Protein AF-A0AAW3PLL6-F1 (afdb_monomer_lite)

Sequence (215 aa):
MILPPFDPPKLNDLTEWWTKCTYADVQRLILEVQHLRLTLWELKAHVADASRRIRMLDPAMLAHGSALRRLGYLLDKEIERANPIGRTRDVYAPFSDEWRAREALRCALRAQPEPTEAGTLPRAIPEFQRVTWAELRDRWRHLSDKQSTRQNIEQRMVLEIARQRTVILARARKLVDAAIAEAAAEGKRLFALDQLKRLLSVEREDGEPFTYMPA

Structure (mmCIF, N/CA/C/O backbone):
data_AF-A0AAW3PLL6-F1
#
_entry.id   AF-A0AAW3PLL6-F1
#
loop_
_atom_site.group_PDB
_atom_site.id
_atom_site.type_symbol
_atom_site.label_atom_id
_atom_site.label_alt_id
_atom_site.label_comp_id
_atom_site.label_asym_id
_atom_site.label_entity_id
_atom_site.label_seq_id
_atom_site.pdbx_PDB_ins_code
_atom_site.Cartn_x
_atom_site.Cartn_y
_atom_site.Cartn_z
_atom_site.occupancy
_atom_site.B_iso_or_equiv
_atom_site.auth_seq_id
_atom_site.auth_comp_id
_atom_site.auth_asym_id
_atom_site.auth_atom_id
_atom_site.pdbx_PDB_model_num
ATOM 1 N N . MET A 1 1 ? 8.434 -12.532 7.005 1.00 59.94 1 MET A N 1
ATOM 2 C CA . MET A 1 1 ? 9.562 -12.534 6.054 1.00 59.94 1 MET A CA 1
ATOM 3 C C . MET A 1 1 ? 10.472 -11.350 6.345 1.00 59.94 1 MET A C 1
ATOM 5 O O . MET A 1 1 ? 9.958 -10.269 6.617 1.00 59.94 1 MET A O 1
ATOM 9 N N . ILE A 1 2 ? 11.788 -11.561 6.287 1.00 73.75 2 ILE A N 1
ATOM 10 C CA . ILE A 1 2 ? 12.810 -10.510 6.335 1.00 73.75 2 ILE A CA 1
ATOM 11 C C . ILE A 1 2 ? 13.420 -10.448 4.931 1.00 73.75 2 ILE A C 1
ATOM 13 O O . ILE A 1 2 ? 13.926 -11.453 4.444 1.00 73.75 2 ILE A O 1
ATOM 17 N N . LEU A 1 3 ? 13.285 -9.306 4.258 1.00 78.94 3 LEU A N 1
ATOM 18 C CA . LEU A 1 3 ? 13.924 -9.052 2.963 1.00 78.94 3 LEU A CA 1
ATOM 19 C C . LEU A 1 3 ? 15.332 -8.483 3.200 1.00 78.94 3 LEU A C 1
ATOM 21 O O . LEU A 1 3 ? 15.525 -7.814 4.222 1.00 78.94 3 LEU A O 1
ATOM 25 N N . PRO A 1 4 ? 16.296 -8.703 2.286 1.00 82.75 4 PRO A N 1
ATOM 26 C CA . PRO A 1 4 ? 17.596 -8.043 2.361 1.00 82.75 4 PRO A CA 1
ATOM 27 C C . PRO A 1 4 ? 17.419 -6.516 2.324 1.00 82.75 4 PRO A C 1
ATOM 29 O O . PRO A 1 4 ? 16.421 -6.033 1.782 1.00 82.75 4 PRO A O 1
ATOM 32 N N . PRO A 1 5 ? 18.356 -5.733 2.883 1.00 83.50 5 PRO A N 1
ATOM 33 C CA . PRO A 1 5 ? 18.326 -4.284 2.737 1.00 83.50 5 PRO A CA 1
ATOM 34 C C . PRO A 1 5 ? 18.457 -3.909 1.255 1.00 83.50 5 PRO A C 1
ATOM 36 O O . PRO A 1 5 ? 19.289 -4.466 0.538 1.00 83.50 5 PRO A O 1
ATOM 39 N N . PHE A 1 6 ? 17.622 -2.978 0.799 1.00 86.75 6 PHE A N 1
ATOM 40 C CA . PHE A 1 6 ? 17.637 -2.469 -0.568 1.00 86.75 6 PHE A CA 1
ATOM 41 C C . PHE A 1 6 ? 17.101 -1.039 -0.609 1.00 86.75 6 PHE A C 1
ATOM 43 O O . PHE A 1 6 ? 16.225 -0.669 0.181 1.00 86.75 6 PHE A O 1
ATOM 50 N N . ASP A 1 7 ? 17.583 -0.265 -1.576 1.00 85.50 7 ASP A N 1
ATOM 51 C CA . ASP A 1 7 ? 17.036 1.053 -1.871 1.00 85.50 7 ASP A CA 1
ATOM 52 C C . ASP A 1 7 ? 15.858 0.922 -2.847 1.00 85.50 7 ASP A C 1
ATOM 54 O O . ASP A 1 7 ? 16.014 0.299 -3.904 1.00 85.50 7 ASP A O 1
ATOM 58 N N . PRO A 1 8 ? 14.680 1.510 -2.566 1.00 87.25 8 PRO A N 1
ATOM 59 C CA . PRO A 1 8 ? 13.557 1.463 -3.497 1.00 87.25 8 PRO A CA 1
ATOM 60 C C . PRO A 1 8 ? 13.929 2.113 -4.837 1.00 87.25 8 PRO A C 1
ATOM 62 O O . PRO A 1 8 ? 14.682 3.092 -4.857 1.00 87.25 8 PRO A O 1
ATOM 65 N N . PRO A 1 9 ? 13.414 1.609 -5.971 1.00 87.31 9 PRO A N 1
ATOM 66 C CA . PRO A 1 9 ? 13.623 2.245 -7.272 1.00 87.31 9 PRO A CA 1
ATOM 67 C C . PRO A 1 9 ? 12.971 3.638 -7.288 1.00 87.31 9 PRO A C 1
ATOM 69 O O . PRO A 1 9 ? 11.782 3.771 -6.992 1.00 87.31 9 PRO A O 1
ATOM 72 N N . LYS A 1 10 ? 13.720 4.707 -7.580 1.00 86.25 10 LYS A N 1
ATOM 73 C CA . LYS A 1 10 ? 13.156 6.072 -7.585 1.00 86.25 10 LYS A CA 1
ATOM 74 C C . LYS A 1 10 ? 12.359 6.320 -8.867 1.00 86.25 10 LYS A C 1
ATOM 76 O O . LYS A 1 10 ? 12.565 5.645 -9.867 1.00 86.25 10 LYS A O 1
ATOM 81 N N . LEU A 1 11 ? 11.464 7.313 -8.861 1.00 83.44 11 LEU A N 1
ATOM 82 C CA . LEU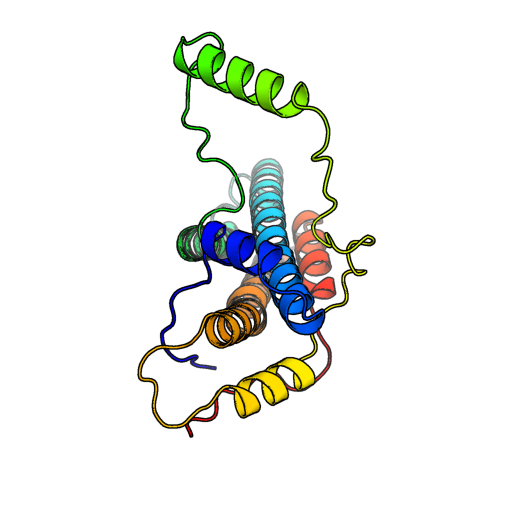 A 1 11 ? 10.663 7.645 -10.049 1.00 83.44 11 LEU A CA 1
ATOM 83 C C . LEU A 1 11 ? 11.538 7.995 -11.265 1.00 83.44 11 LEU A C 1
ATOM 85 O O . LEU A 1 11 ? 11.233 7.556 -12.368 1.00 83.44 11 LEU A O 1
ATOM 89 N N . ASN A 1 12 ? 12.637 8.726 -11.055 1.00 82.19 12 ASN A N 1
ATOM 90 C CA . ASN A 1 12 ? 13.595 9.040 -12.116 1.00 82.19 12 ASN A CA 1
ATOM 91 C C . ASN A 1 12 ? 14.236 7.762 -12.676 1.00 82.19 12 ASN A C 1
ATOM 93 O O . ASN A 1 12 ? 14.198 7.573 -13.887 1.00 82.19 12 ASN A O 1
ATOM 97 N N . ASP A 1 13 ? 14.712 6.860 -11.804 1.00 83.12 13 ASP A N 1
ATOM 98 C CA . ASP A 1 13 ? 15.273 5.558 -12.200 1.00 83.12 13 ASP A CA 1
ATOM 99 C C . ASP A 1 13 ? 14.268 4.762 -13.050 1.00 83.12 13 ASP A C 1
ATOM 101 O O . ASP A 1 13 ? 14.616 4.234 -14.101 1.00 83.12 13 ASP A O 1
ATOM 105 N N . LEU A 1 14 ? 13.002 4.706 -12.612 1.00 85.81 14 LEU A N 1
ATOM 106 C CA . LEU A 1 14 ? 11.920 4.000 -13.305 1.00 85.81 14 LEU A CA 1
ATOM 107 C C . LEU A 1 14 ? 11.573 4.644 -14.653 1.00 85.81 14 LEU A C 1
ATOM 109 O O . LEU A 1 14 ? 11.267 3.931 -15.601 1.00 85.81 14 LEU A O 1
ATOM 113 N N . THR A 1 15 ? 11.628 5.973 -14.746 1.00 83.69 15 THR A N 1
ATOM 114 C CA . THR A 1 15 ? 11.332 6.716 -15.981 1.00 83.69 15 THR A CA 1
ATOM 115 C C . THR A 1 15 ? 12.443 6.524 -17.005 1.00 83.69 15 THR A C 1
ATOM 117 O O . THR A 1 15 ? 12.170 6.245 -18.167 1.00 83.69 15 THR A O 1
ATOM 120 N N . GLU A 1 16 ? 13.697 6.622 -16.569 1.00 82.81 16 GLU A N 1
ATOM 121 C CA . GLU A 1 16 ? 14.865 6.359 -17.407 1.00 82.81 16 GLU A CA 1
ATOM 122 C C . GLU A 1 16 ? 14.879 4.910 -17.906 1.00 82.81 16 GLU A C 1
ATOM 124 O O . GLU A 1 16 ? 15.163 4.652 -19.073 1.00 82.81 16 GLU A O 1
ATOM 129 N N . TRP A 1 17 ? 14.535 3.953 -17.044 1.00 82.31 17 TRP A N 1
ATOM 130 C CA . TRP A 1 17 ? 14.423 2.556 -17.451 1.00 82.31 17 TRP A CA 1
ATOM 131 C C . TRP A 1 17 ? 13.246 2.306 -18.388 1.00 82.31 17 TRP A C 1
ATOM 133 O O . TRP A 1 17 ? 13.395 1.570 -19.356 1.00 82.31 17 TRP A O 1
ATOM 143 N N . TRP A 1 18 ? 12.102 2.951 -18.164 1.00 82.88 18 TRP A N 1
ATOM 144 C CA . TRP A 1 18 ? 10.956 2.856 -19.067 1.00 82.88 18 TRP A CA 1
ATOM 145 C C . TRP A 1 18 ? 11.293 3.321 -20.489 1.00 82.88 18 TRP A C 1
ATOM 147 O O . TRP A 1 18 ? 10.872 2.686 -21.452 1.00 82.88 18 TRP A O 1
ATOM 157 N N . THR A 1 19 ? 12.064 4.403 -20.639 1.00 80.19 19 THR A N 1
ATOM 158 C CA . THR A 1 19 ? 12.441 4.914 -21.967 1.00 80.19 19 THR A CA 1
ATOM 159 C C . THR A 1 19 ? 13.538 4.096 -22.640 1.00 80.19 19 THR A C 1
ATOM 161 O O . THR A 1 19 ? 13.570 4.026 -23.866 1.00 80.19 19 THR A O 1
ATOM 164 N N . LYS A 1 20 ? 14.436 3.476 -21.866 1.00 77.00 20 LYS A N 1
ATOM 165 C CA . LYS A 1 20 ? 15.563 2.693 -22.397 1.00 77.00 20 LYS A CA 1
ATOM 166 C C . LYS A 1 20 ? 15.232 1.220 -22.645 1.00 77.00 20 LYS A C 1
ATOM 168 O O . LYS A 1 20 ? 15.855 0.604 -23.508 1.00 77.00 20 LYS A O 1
ATOM 173 N N . CYS A 1 21 ? 14.300 0.633 -21.896 1.00 71.19 21 CYS A N 1
ATOM 174 C CA . CYS A 1 21 ? 14.004 -0.796 -21.958 1.00 71.19 21 CYS A CA 1
ATOM 175 C C . CYS A 1 21 ? 12.822 -1.103 -22.886 1.00 71.19 21 CYS A C 1
ATOM 177 O O . CYS A 1 21 ? 11.698 -0.648 -22.676 1.00 71.19 21 CYS A O 1
ATOM 179 N N . THR A 1 22 ? 13.062 -1.977 -23.863 1.00 68.38 22 THR A N 1
ATOM 180 C CA . THR A 1 22 ? 12.042 -2.511 -24.783 1.00 68.38 22 THR A CA 1
ATOM 181 C C . THR A 1 22 ? 11.431 -3.835 -24.311 1.00 68.38 22 THR A C 1
ATOM 183 O O . THR A 1 22 ? 10.468 -4.315 -24.906 1.00 68.38 22 THR A O 1
ATOM 186 N N . TYR A 1 23 ? 11.957 -4.433 -23.237 1.00 74.88 23 TYR A N 1
ATOM 187 C CA . TYR A 1 23 ? 11.461 -5.698 -22.697 1.00 74.88 23 TYR A CA 1
ATOM 188 C C . TYR A 1 23 ? 10.126 -5.504 -21.964 1.00 74.88 23 TYR A C 1
ATOM 190 O O . TYR A 1 23 ? 10.071 -4.862 -20.911 1.00 74.88 23 TYR A O 1
ATOM 198 N N . ALA A 1 24 ? 9.060 -6.119 -22.487 1.00 75.88 24 ALA A N 1
ATOM 199 C CA . ALA A 1 24 ? 7.711 -6.068 -21.909 1.00 75.88 24 ALA A CA 1
ATOM 200 C C . ALA A 1 24 ? 7.678 -6.526 -20.439 1.00 75.88 24 ALA A C 1
ATOM 202 O O . ALA A 1 24 ? 6.935 -5.997 -19.612 1.00 75.88 24 ALA A O 1
ATOM 203 N N . ASP A 1 25 ? 8.545 -7.472 -20.089 1.00 75.50 25 ASP A N 1
ATOM 204 C CA . ASP A 1 25 ? 8.657 -8.001 -18.740 1.00 75.50 25 ASP A CA 1
ATOM 205 C C . ASP A 1 25 ? 9.114 -6.957 -17.723 1.00 75.50 25 ASP A C 1
ATOM 20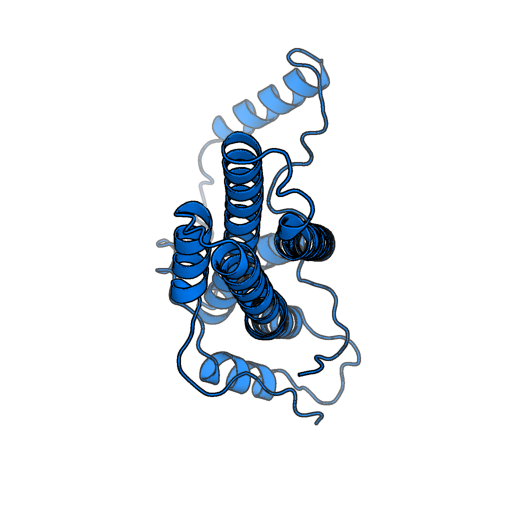7 O O . ASP A 1 25 ? 8.553 -6.874 -16.628 1.00 75.50 25 ASP A O 1
ATOM 211 N N . VAL A 1 26 ? 10.109 -6.144 -18.066 1.00 81.25 26 VAL A N 1
ATOM 212 C CA . VAL A 1 26 ? 10.612 -5.071 -17.197 1.00 81.25 26 VAL A CA 1
ATOM 213 C C . VAL A 1 26 ? 9.570 -3.963 -17.074 1.00 81.25 26 VAL A C 1
ATOM 215 O O . VAL A 1 26 ? 9.313 -3.474 -15.975 1.00 81.25 26 VAL A O 1
ATOM 218 N N . GLN A 1 27 ? 8.898 -3.629 -18.177 1.00 83.44 27 GLN A N 1
ATOM 219 C CA . GLN A 1 27 ? 7.791 -2.672 -18.182 1.00 83.44 27 GLN A CA 1
ATOM 220 C C . GLN A 1 27 ? 6.660 -3.106 -17.235 1.00 83.44 27 GLN A C 1
ATOM 222 O O . GLN A 1 27 ? 6.162 -2.278 -16.473 1.00 83.44 27 GLN A O 1
ATOM 227 N N . ARG A 1 28 ? 6.318 -4.403 -17.180 1.00 87.44 28 ARG A N 1
ATOM 228 C CA . ARG A 1 28 ? 5.347 -4.935 -16.204 1.00 87.44 28 ARG A CA 1
ATOM 229 C C . ARG A 1 28 ? 5.793 -4.751 -14.749 1.00 87.44 28 ARG A C 1
ATOM 231 O O . ARG A 1 28 ? 4.964 -4.379 -13.925 1.00 87.44 28 ARG A O 1
ATOM 238 N N . LEU A 1 29 ? 7.077 -4.939 -14.418 1.00 89.00 29 LEU A N 1
ATOM 239 C CA . LEU A 1 29 ? 7.580 -4.668 -13.057 1.00 89.00 29 LEU A CA 1
ATOM 240 C C . LEU A 1 29 ? 7.472 -3.188 -12.693 1.00 89.00 29 LEU A C 1
ATOM 242 O O . LEU A 1 29 ? 7.081 -2.860 -11.574 1.00 89.00 29 LEU A O 1
ATOM 246 N N . ILE A 1 30 ? 7.804 -2.298 -13.632 1.00 89.31 30 ILE A N 1
ATOM 247 C CA . ILE A 1 30 ? 7.682 -0.852 -13.431 1.00 89.31 30 ILE A CA 1
ATOM 248 C C . ILE A 1 30 ? 6.220 -0.495 -13.150 1.00 89.31 30 ILE A C 1
ATOM 250 O O . ILE A 1 30 ? 5.941 0.190 -12.164 1.00 89.31 30 ILE A O 1
ATOM 254 N N . LEU A 1 31 ? 5.288 -0.990 -13.970 1.00 89.44 31 LEU A N 1
ATOM 255 C CA . LEU A 1 31 ? 3.858 -0.754 -13.779 1.00 89.44 31 LEU A CA 1
ATOM 256 C C . LEU A 1 31 ? 3.357 -1.320 -12.447 1.00 89.44 31 LEU A C 1
ATOM 258 O O . LEU A 1 31 ? 2.601 -0.644 -11.759 1.00 89.44 31 LEU A O 1
ATOM 262 N N . GLU A 1 32 ? 3.821 -2.500 -12.036 1.00 91.25 32 GLU A N 1
ATOM 263 C CA . GLU A 1 32 ? 3.456 -3.100 -10.750 1.00 91.25 32 GLU A CA 1
ATOM 264 C C . GLU A 1 32 ? 3.940 -2.263 -9.559 1.00 91.25 32 GLU A C 1
ATOM 266 O O . GLU A 1 32 ? 3.174 -1.989 -8.636 1.00 91.25 32 GLU A O 1
ATOM 271 N N . VAL A 1 33 ? 5.194 -1.799 -9.586 1.00 92.19 33 VAL A N 1
ATOM 272 C CA . VAL A 1 33 ? 5.730 -0.907 -8.546 1.00 92.19 33 VAL A CA 1
ATOM 273 C C . VAL A 1 33 ? 4.915 0.387 -8.469 1.00 92.19 33 VAL A C 1
ATOM 275 O O . VAL A 1 33 ? 4.606 0.854 -7.371 1.00 92.19 33 VAL A O 1
ATOM 278 N N . GLN A 1 34 ? 4.565 0.978 -9.614 1.00 90.06 34 GLN A N 1
ATOM 279 C CA . GLN A 1 34 ? 3.764 2.205 -9.660 1.00 90.06 34 GLN A CA 1
ATOM 280 C C . GLN A 1 34 ? 2.339 1.971 -9.159 1.00 90.06 34 GLN A C 1
ATOM 282 O O . GLN A 1 34 ? 1.838 2.762 -8.362 1.00 90.06 34 GLN A O 1
ATOM 287 N N . HIS A 1 35 ? 1.718 0.867 -9.571 1.00 89.56 35 HIS A N 1
ATOM 288 C CA . HIS A 1 35 ? 0.394 0.467 -9.122 1.00 89.56 35 HIS A CA 1
ATOM 289 C C . HIS A 1 35 ? 0.346 0.337 -7.598 1.00 89.56 35 HIS A C 1
ATOM 291 O O . HIS A 1 35 ? -0.439 1.030 -6.959 1.00 89.56 35 HIS A O 1
ATOM 297 N N . LEU A 1 36 ? 1.247 -0.445 -6.997 1.00 89.94 36 LEU A N 1
ATOM 298 C CA . LEU A 1 36 ? 1.240 -0.652 -5.548 1.00 89.94 36 LEU A CA 1
ATOM 299 C C . LEU A 1 36 ? 1.487 0.651 -4.771 1.00 89.94 36 LEU A C 1
ATOM 301 O O . LEU A 1 36 ? 0.861 0.897 -3.739 1.00 89.94 36 LEU A O 1
ATOM 305 N N . ARG A 1 37 ? 2.343 1.543 -5.279 1.00 90.56 37 ARG A N 1
ATOM 306 C CA . ARG A 1 37 ? 2.544 2.866 -4.670 1.00 90.56 37 ARG A CA 1
ATOM 307 C C . ARG A 1 37 ? 1.295 3.745 -4.747 1.00 90.56 37 ARG A C 1
ATOM 309 O O . ARG A 1 37 ? 1.004 4.433 -3.771 1.00 90.56 37 ARG A O 1
ATOM 316 N N . LEU A 1 38 ? 0.565 3.731 -5.864 1.00 88.25 38 LEU A N 1
ATOM 317 C CA . LEU A 1 38 ? -0.726 4.418 -5.976 1.00 88.25 38 LEU A CA 1
ATOM 318 C C . LEU A 1 38 ? -1.743 3.821 -4.997 1.00 88.25 38 LEU A C 1
ATOM 320 O O . LEU A 1 38 ? -2.382 4.573 -4.265 1.00 88.25 38 LEU A O 1
ATOM 324 N N . THR A 1 39 ? -1.793 2.494 -4.873 1.00 88.38 39 THR A N 1
ATOM 325 C CA . THR A 1 39 ? -2.629 1.803 -3.883 1.00 88.38 39 THR A CA 1
ATOM 326 C C . THR A 1 39 ? -2.318 2.263 -2.454 1.00 88.38 39 THR A C 1
ATOM 328 O O . THR A 1 39 ? -3.235 2.497 -1.666 1.00 88.38 39 THR A O 1
ATOM 331 N N . LEU A 1 40 ? -1.042 2.453 -2.088 1.00 90.12 40 LEU A N 1
ATOM 332 C CA . LEU A 1 40 ? -0.674 2.987 -0.767 1.00 90.12 40 LEU A CA 1
ATOM 333 C C . LEU A 1 40 ? -1.166 4.428 -0.558 1.00 90.12 40 LEU A C 1
ATOM 335 O O . LEU A 1 40 ? -1.604 4.774 0.543 1.00 90.12 40 LEU A O 1
ATOM 339 N N . TRP A 1 41 ? -1.118 5.257 -1.600 1.00 89.06 41 TRP A N 1
ATOM 340 C CA . TRP A 1 41 ? -1.641 6.624 -1.573 1.00 89.06 41 TRP A CA 1
ATOM 341 C C . TRP A 1 41 ? -3.161 6.668 -1.409 1.00 89.06 41 TRP A C 1
ATOM 343 O O . TRP A 1 41 ? -3.669 7.402 -0.558 1.00 89.06 41 TRP A O 1
ATOM 353 N N . GLU A 1 42 ? -3.883 5.861 -2.179 1.00 88.19 42 GLU A N 1
ATOM 354 C CA . GLU A 1 42 ? -5.337 5.729 -2.077 1.00 88.19 42 GLU A CA 1
ATOM 355 C C . GLU A 1 42 ? -5.738 5.218 -0.695 1.00 88.19 42 GLU A C 1
ATOM 357 O O . GLU A 1 42 ? -6.589 5.809 -0.025 1.00 88.19 42 GLU A O 1
ATOM 362 N N . LEU A 1 43 ? -5.056 4.180 -0.203 1.00 89.44 43 LEU A N 1
ATOM 363 C CA . LEU A 1 43 ? -5.278 3.651 1.136 1.00 89.44 43 LEU A CA 1
ATOM 364 C C . LEU A 1 43 ? -5.058 4.728 2.207 1.00 89.44 43 LEU A C 1
ATOM 366 O O . LEU A 1 43 ? -5.883 4.857 3.111 1.00 89.44 43 LEU A O 1
ATOM 370 N N . LYS A 1 44 ? -4.001 5.543 2.103 1.00 90.69 44 LYS A N 1
ATOM 371 C CA . LYS A 1 44 ? -3.764 6.667 3.025 1.00 90.69 44 LYS A CA 1
ATOM 372 C C . LYS A 1 44 ? -4.923 7.666 3.007 1.00 90.69 44 LYS A C 1
ATOM 374 O O . LYS A 1 44 ? -5.377 8.086 4.075 1.00 90.69 44 LYS A O 1
ATOM 379 N N . ALA A 1 45 ? -5.426 8.028 1.827 1.00 88.25 45 ALA A N 1
ATOM 380 C CA . ALA A 1 45 ? -6.571 8.926 1.702 1.00 88.25 45 ALA A CA 1
ATOM 381 C C . ALA A 1 45 ? -7.834 8.330 2.351 1.00 88.25 45 ALA A C 1
ATOM 383 O O . ALA A 1 45 ? -8.514 9.016 3.118 1.00 88.25 45 ALA A O 1
ATOM 384 N N . HIS A 1 46 ? -8.103 7.040 2.134 1.00 87.12 46 HIS A N 1
ATOM 385 C CA . HIS A 1 46 ? -9.226 6.340 2.760 1.00 87.12 46 HIS A CA 1
ATOM 386 C C . HIS A 1 46 ? -9.085 6.217 4.280 1.00 87.12 46 HIS A C 1
ATOM 388 O O . HIS A 1 46 ? -10.075 6.357 4.995 1.00 87.12 46 HIS A O 1
ATOM 394 N N . VAL A 1 47 ? -7.874 6.012 4.804 1.00 90.88 47 VAL A N 1
ATOM 395 C CA . VAL A 1 47 ? -7.617 5.982 6.254 1.00 90.88 47 VAL A CA 1
ATOM 396 C C . VAL A 1 47 ? -7.873 7.349 6.882 1.00 90.88 47 VAL A C 1
ATOM 398 O O . VAL A 1 47 ? -8.491 7.431 7.949 1.00 90.88 47 VAL A O 1
ATOM 401 N N . ALA A 1 48 ? -7.450 8.431 6.223 1.00 88.94 48 ALA A N 1
ATOM 402 C CA . ALA A 1 48 ? -7.746 9.789 6.667 1.00 88.94 48 ALA A CA 1
ATOM 403 C C . ALA A 1 48 ? -9.258 10.070 6.644 1.00 88.94 48 ALA A C 1
ATOM 405 O O . ALA A 1 48 ? -9.794 10.627 7.605 1.00 88.94 48 ALA A O 1
ATOM 406 N N . ASP A 1 49 ? -9.964 9.642 5.593 1.00 88.31 49 ASP A N 1
ATOM 407 C CA . ASP A 1 49 ? -11.413 9.814 5.495 1.00 88.31 49 ASP A CA 1
ATOM 408 C C . ASP A 1 49 ? -12.173 9.007 6.555 1.00 88.31 49 ASP A C 1
ATOM 410 O O . ASP A 1 49 ? -13.017 9.558 7.263 1.00 88.31 49 ASP A O 1
ATOM 414 N N . ALA A 1 50 ? -11.809 7.736 6.745 1.00 87.50 50 ALA A N 1
ATOM 415 C CA . ALA A 1 50 ? -12.359 6.887 7.796 1.00 87.50 50 ALA A CA 1
ATOM 416 C C . ALA A 1 50 ? -12.141 7.510 9.178 1.00 87.50 50 ALA A C 1
ATOM 418 O O . ALA A 1 50 ? -13.082 7.620 9.961 1.00 87.50 50 ALA A O 1
ATOM 419 N N . SER A 1 51 ? -10.932 8.012 9.446 1.00 87.38 51 SER A N 1
ATOM 420 C CA . SER A 1 51 ? -10.610 8.693 10.703 1.00 87.38 51 SER A CA 1
ATOM 421 C C . SER A 1 51 ? -11.484 9.932 10.932 1.00 87.38 51 SER A C 1
ATOM 423 O O . SER A 1 51 ? -11.940 10.157 12.052 1.00 87.38 51 SER A O 1
ATOM 425 N N . ARG A 1 52 ? -11.755 10.734 9.891 1.00 86.00 52 ARG A N 1
ATOM 426 C CA . ARG A 1 52 ? -12.658 11.896 9.990 1.00 86.00 52 ARG A CA 1
ATOM 427 C C . ARG A 1 52 ? -14.097 11.477 10.274 1.00 86.00 52 ARG A C 1
ATOM 429 O O . ARG A 1 52 ? -14.716 12.038 11.171 1.00 86.00 52 ARG A O 1
ATOM 436 N N . ARG A 1 53 ? -14.618 10.483 9.550 1.00 84.06 53 ARG A N 1
ATOM 437 C CA . ARG A 1 53 ? -15.992 9.984 9.739 1.00 84.06 53 ARG A CA 1
ATOM 438 C C . ARG A 1 53 ? -16.206 9.409 11.133 1.00 84.06 53 ARG A C 1
ATOM 440 O O . ARG A 1 53 ? -17.225 9.693 11.748 1.00 84.06 53 ARG A O 1
ATOM 447 N N . ILE A 1 54 ? -15.230 8.664 11.647 1.00 82.12 54 ILE A N 1
ATOM 448 C CA . ILE A 1 54 ? -15.275 8.109 13.003 1.00 82.12 54 ILE A CA 1
ATOM 449 C C . ILE A 1 54 ? -15.341 9.229 14.042 1.00 82.12 54 ILE A C 1
ATOM 451 O O . ILE A 1 54 ? -16.205 9.188 14.908 1.00 82.12 54 ILE A O 1
ATOM 455 N N . ARG A 1 55 ? -14.507 10.270 13.909 1.00 81.19 55 ARG A N 1
ATOM 456 C CA . ARG A 1 55 ? -14.528 11.427 14.823 1.00 81.19 55 ARG A CA 1
ATOM 457 C C . ARG A 1 55 ? -15.854 12.186 14.819 1.00 81.19 55 ARG A C 1
ATOM 459 O O . ARG A 1 55 ? -16.222 12.730 15.850 1.00 81.19 55 ARG A O 1
ATOM 466 N N . MET A 1 56 ? -16.539 12.258 13.676 1.00 82.25 56 MET A N 1
ATOM 467 C CA . MET A 1 56 ? -17.859 12.897 13.598 1.00 82.25 56 MET A CA 1
ATOM 468 C C . MET A 1 56 ? -18.945 12.072 14.293 1.00 82.25 56 MET A C 1
ATOM 470 O O . MET A 1 56 ? -19.857 12.649 14.872 1.00 82.25 56 MET A O 1
ATOM 474 N N . LEU A 1 57 ? -18.862 10.741 14.215 1.00 79.31 57 LEU A N 1
ATOM 475 C CA . LEU A 1 57 ? -19.834 9.838 14.836 1.00 79.31 57 LEU A CA 1
ATOM 476 C C . LEU A 1 57 ? -19.619 9.709 16.344 1.00 79.31 57 LEU A C 1
ATOM 478 O O . LEU A 1 57 ? -20.588 9.636 17.092 1.00 79.31 57 LEU A O 1
ATOM 482 N N . ASP A 1 58 ? -18.362 9.678 16.780 1.00 72.56 58 ASP A N 1
ATOM 483 C CA . ASP A 1 58 ? -18.013 9.649 18.191 1.00 72.56 58 ASP A CA 1
ATOM 484 C C . ASP A 1 58 ? -16.651 10.333 18.449 1.00 72.56 58 ASP A C 1
ATOM 486 O O . ASP A 1 58 ? -15.588 9.758 18.175 1.00 72.56 58 ASP A O 1
ATOM 490 N N . PRO A 1 59 ? -16.658 11.555 19.012 1.00 71.00 59 PRO A N 1
ATOM 491 C CA . PRO A 1 59 ? -15.445 12.281 19.381 1.00 71.00 59 PRO A CA 1
ATOM 492 C C . PRO A 1 59 ? -14.593 11.587 20.459 1.00 71.00 59 PRO A C 1
ATOM 494 O O . PRO A 1 59 ? -13.372 11.767 20.470 1.00 71.00 59 PRO A O 1
ATOM 497 N N . ALA A 1 60 ? -15.198 10.784 21.344 1.00 69.19 60 ALA A N 1
ATOM 498 C CA . ALA A 1 60 ? -14.494 10.045 22.398 1.00 69.19 60 ALA A CA 1
ATOM 499 C C . ALA A 1 60 ? -13.749 8.813 21.850 1.00 69.19 60 ALA A C 1
ATOM 501 O O . ALA A 1 60 ? -12.816 8.302 22.473 1.00 69.19 60 ALA A O 1
ATOM 502 N N . MET A 1 61 ? -14.067 8.399 20.621 1.00 64.25 61 MET A N 1
ATOM 503 C CA . MET A 1 61 ? -13.516 7.218 19.954 1.00 64.25 61 MET A CA 1
ATOM 504 C C . MET A 1 61 ? -12.033 7.360 19.532 1.00 64.25 61 MET A C 1
ATOM 506 O O . MET A 1 61 ? -11.470 6.486 18.873 1.00 64.25 61 MET A O 1
ATOM 510 N N . LEU A 1 62 ? -11.339 8.428 19.955 1.00 55.56 62 LEU A N 1
ATOM 511 C CA . LEU A 1 62 ? -9.882 8.599 19.814 1.00 55.56 62 LEU A CA 1
ATOM 512 C C . LEU A 1 62 ? -9.066 7.486 20.505 1.00 55.56 62 LEU A C 1
ATOM 514 O O . LEU A 1 62 ? -7.926 7.225 20.092 1.00 55.56 62 LEU A O 1
ATOM 518 N N . ALA A 1 63 ? -9.656 6.795 21.489 1.00 57.12 63 ALA A N 1
ATOM 519 C CA . ALA A 1 63 ? -9.101 5.575 22.079 1.00 57.12 63 ALA A CA 1
ATOM 520 C C . ALA A 1 63 ? -9.043 4.409 21.059 1.00 57.12 63 ALA A C 1
ATOM 522 O O . ALA A 1 63 ? -7.972 3.830 20.875 1.00 57.12 63 ALA A O 1
ATOM 523 N N . HIS A 1 64 ? -10.123 4.178 20.296 1.00 54.03 64 HIS A N 1
ATOM 524 C CA . HIS A 1 64 ? -10.263 3.170 19.212 1.00 54.03 64 HIS A CA 1
ATOM 525 C C . HIS A 1 64 ? -9.599 3.600 17.890 1.00 54.03 64 HIS A C 1
ATOM 527 O O . HIS A 1 64 ? -9.583 2.896 16.883 1.00 54.03 64 HIS A O 1
ATOM 533 N N . GLY A 1 65 ? -9.045 4.813 17.845 1.00 64.94 65 GLY A N 1
ATOM 534 C CA . GLY A 1 65 ? -8.259 5.289 16.711 1.00 64.94 65 GLY A CA 1
ATOM 535 C C . GLY A 1 65 ? -6.815 4.790 16.736 1.00 64.94 65 GLY A C 1
ATOM 536 O O . GLY A 1 65 ? -6.010 5.261 15.934 1.00 64.94 65 GLY A O 1
ATOM 537 N N . SER A 1 66 ? -6.435 3.925 17.684 1.00 80.88 66 SER A N 1
ATOM 538 C CA . SER A 1 66 ? -5.042 3.508 17.879 1.00 80.88 66 SER A CA 1
ATOM 539 C C . SER A 1 66 ? -4.515 2.755 16.653 1.00 80.88 66 SER A C 1
ATOM 541 O O . SER A 1 66 ? -3.444 3.084 16.130 1.00 80.88 66 SER A O 1
ATOM 543 N N . ALA A 1 67 ? -5.314 1.825 16.126 1.00 87.62 67 ALA A N 1
ATOM 544 C CA . ALA A 1 67 ? -4.964 1.023 14.967 1.00 87.62 67 ALA A CA 1
ATOM 545 C C . ALA A 1 67 ? -4.942 1.853 13.672 1.00 87.62 67 ALA A C 1
ATOM 547 O O . ALA A 1 67 ? -3.985 1.758 12.903 1.00 87.62 67 ALA A O 1
ATOM 548 N N . LEU A 1 68 ? -5.920 2.746 13.468 1.00 88.56 68 LEU A N 1
ATOM 549 C CA . LEU A 1 68 ? -5.942 3.652 12.310 1.00 88.56 68 LEU A CA 1
ATOM 550 C C . LEU A 1 68 ? -4.808 4.685 12.339 1.00 88.56 68 LEU A C 1
ATOM 552 O O . LEU A 1 68 ? -4.224 4.975 11.298 1.00 88.56 68 LEU A O 1
ATOM 556 N N . ARG A 1 69 ? -4.438 5.208 13.515 1.00 87.88 69 ARG A N 1
ATOM 557 C CA . ARG A 1 69 ? -3.273 6.098 13.658 1.00 87.88 69 ARG A CA 1
ATOM 558 C C . ARG A 1 69 ? -1.973 5.377 13.325 1.00 87.88 69 ARG A C 1
ATOM 560 O O . ARG A 1 69 ? -1.154 5.910 12.581 1.00 87.88 69 ARG A O 1
ATOM 567 N N . ARG A 1 70 ? -1.795 4.157 13.843 1.00 91.25 70 ARG A N 1
ATOM 568 C CA . ARG A 1 70 ? -0.646 3.302 13.506 1.00 91.25 70 ARG A CA 1
ATOM 569 C C . ARG A 1 70 ? -0.604 2.990 12.012 1.00 91.25 70 ARG A C 1
ATOM 571 O O . ARG A 1 70 ? 0.479 2.979 11.436 1.00 91.25 70 ARG A O 1
ATOM 578 N N . LEU A 1 71 ? -1.765 2.773 11.391 1.00 93.62 71 LEU A N 1
ATOM 579 C CA . LEU A 1 71 ? -1.872 2.548 9.954 1.00 93.62 71 LEU A CA 1
ATOM 580 C C . LEU A 1 71 ? -1.462 3.789 9.162 1.00 93.62 71 LEU A C 1
ATOM 582 O O . LEU A 1 71 ? -0.625 3.673 8.276 1.00 93.62 71 LEU A O 1
ATOM 586 N N . GLY A 1 72 ? -1.976 4.968 9.519 1.00 92.19 72 GLY A N 1
ATOM 587 C CA . GLY A 1 72 ? -1.566 6.233 8.906 1.00 92.19 72 GLY A CA 1
ATOM 588 C C . GLY A 1 72 ? -0.053 6.442 8.984 1.00 92.19 72 GLY A C 1
ATOM 589 O O . GLY A 1 72 ? 0.588 6.637 7.958 1.00 92.19 72 GLY A O 1
ATOM 590 N N . TYR A 1 73 ? 0.532 6.266 10.173 1.00 92.75 73 TYR A N 1
ATOM 591 C CA . TYR A 1 73 ? 1.980 6.377 10.373 1.00 92.75 73 TYR A CA 1
ATOM 592 C C . TYR A 1 73 ? 2.784 5.378 9.526 1.00 92.75 73 TYR A C 1
ATOM 594 O O . TYR A 1 73 ? 3.804 5.734 8.937 1.00 92.75 73 TYR A O 1
ATOM 602 N N . LEU A 1 74 ? 2.333 4.122 9.453 1.00 94.69 74 LEU A N 1
ATOM 603 C CA . LEU A 1 74 ? 2.969 3.092 8.633 1.00 94.69 74 LEU A CA 1
ATOM 604 C C . LEU A 1 74 ? 2.958 3.472 7.149 1.00 94.69 74 LEU A C 1
ATOM 606 O O . LEU A 1 74 ? 3.976 3.310 6.478 1.00 94.69 74 LEU A O 1
ATOM 610 N N . LEU A 1 75 ? 1.827 3.976 6.650 1.00 93.12 75 LEU A N 1
ATOM 611 C CA . LEU A 1 75 ? 1.683 4.399 5.258 1.00 93.12 75 LEU A CA 1
ATOM 612 C C . LEU A 1 75 ? 2.536 5.629 4.958 1.00 93.12 75 LEU A C 1
ATOM 614 O O . LEU A 1 75 ? 3.216 5.646 3.939 1.00 93.12 75 LEU A O 1
ATOM 618 N N . ASP A 1 76 ? 2.565 6.614 5.857 1.00 91.88 76 ASP A N 1
ATOM 619 C CA . ASP A 1 76 ? 3.409 7.802 5.716 1.00 91.88 76 ASP A CA 1
ATOM 620 C C . ASP A 1 76 ? 4.885 7.428 5.604 1.00 91.88 76 ASP A C 1
ATOM 622 O O . ASP A 1 76 ? 5.559 7.849 4.666 1.00 91.88 76 ASP A O 1
ATOM 626 N N . LYS A 1 77 ? 5.374 6.562 6.500 1.00 92.31 77 LYS A N 1
ATOM 627 C CA . LYS A 1 77 ? 6.769 6.110 6.471 1.00 92.31 77 LYS A CA 1
ATOM 628 C C . LYS A 1 77 ? 7.112 5.329 5.213 1.00 92.31 77 LYS A C 1
ATOM 630 O O . LYS A 1 77 ? 8.219 5.465 4.696 1.00 92.31 77 LYS A O 1
ATOM 635 N N . GLU A 1 78 ? 6.187 4.515 4.718 1.00 92.06 78 GLU A N 1
ATOM 636 C CA . GLU A 1 78 ? 6.425 3.748 3.501 1.00 92.06 78 GLU A CA 1
ATOM 637 C C . GLU A 1 78 ? 6.390 4.633 2.246 1.00 92.06 78 GLU A C 1
ATOM 639 O O . GLU A 1 78 ? 7.231 4.463 1.365 1.00 92.06 78 GLU A O 1
ATOM 644 N N . ILE A 1 79 ? 5.487 5.616 2.189 1.00 89.62 79 ILE A N 1
ATOM 645 C CA . ILE A 1 79 ? 5.425 6.608 1.107 1.00 89.62 79 ILE A CA 1
ATOM 646 C C . ILE A 1 79 ? 6.685 7.487 1.103 1.00 89.62 79 ILE A C 1
ATOM 648 O O . ILE A 1 79 ? 7.259 7.721 0.040 1.00 89.62 79 ILE A O 1
ATOM 652 N N . GLU A 1 80 ? 7.144 7.936 2.277 1.00 88.62 80 GLU A N 1
ATOM 653 C CA . GLU A 1 80 ? 8.411 8.665 2.435 1.00 88.62 80 GLU A CA 1
ATOM 654 C C . GLU A 1 80 ? 9.595 7.820 1.941 1.00 88.62 80 GLU A C 1
ATOM 656 O O . GLU A 1 80 ? 10.403 8.299 1.145 1.00 88.62 80 GLU A O 1
ATOM 661 N N . ARG A 1 81 ? 9.674 6.543 2.350 1.00 89.25 81 ARG A N 1
ATOM 662 C CA . ARG A 1 81 ? 10.743 5.620 1.932 1.00 89.25 81 ARG A CA 1
ATOM 663 C C . ARG A 1 81 ? 10.764 5.427 0.416 1.00 89.25 81 ARG A C 1
ATOM 665 O O . ARG A 1 81 ? 11.830 5.487 -0.190 1.00 89.25 81 ARG A O 1
ATOM 672 N N . ALA A 1 82 ? 9.606 5.172 -0.192 1.00 81.94 82 ALA A N 1
ATOM 673 C CA . ALA A 1 82 ? 9.485 4.854 -1.615 1.00 81.94 82 ALA A CA 1
ATOM 674 C C . ALA A 1 82 ? 9.668 6.069 -2.545 1.00 81.94 82 ALA A C 1
ATOM 676 O O . ALA A 1 82 ? 9.710 5.890 -3.764 1.00 81.94 82 ALA A O 1
ATOM 677 N N . ASN A 1 83 ? 9.832 7.270 -1.976 1.00 79.50 83 ASN A N 1
ATOM 678 C CA . ASN A 1 83 ? 9.751 8.565 -2.642 1.00 79.50 83 ASN A CA 1
ATOM 679 C C . ASN A 1 83 ? 8.318 8.848 -3.164 1.00 79.50 83 ASN A C 1
ATOM 681 O O . ASN A 1 83 ? 7.810 8.094 -4.000 1.00 79.50 83 ASN A O 1
ATOM 685 N N . PRO A 1 84 ? 7.647 9.919 -2.702 1.00 69.00 84 PRO A N 1
ATOM 686 C CA . PRO A 1 84 ? 6.276 10.254 -3.091 1.00 69.00 84 PRO A CA 1
ATOM 687 C C . PRO A 1 84 ? 6.009 10.230 -4.610 1.00 69.00 84 PRO A C 1
ATOM 689 O O . PRO A 1 84 ? 6.670 10.930 -5.379 1.00 69.00 84 PRO A O 1
ATOM 692 N N . ILE A 1 85 ? 4.983 9.478 -5.048 1.00 61.66 85 ILE A N 1
ATOM 693 C CA . ILE A 1 85 ? 4.382 9.642 -6.383 1.00 61.66 85 ILE A CA 1
ATOM 694 C C . ILE A 1 85 ? 3.562 10.924 -6.349 1.00 61.66 85 ILE A C 1
ATOM 696 O O . ILE A 1 85 ? 2.384 10.928 -6.009 1.00 61.66 85 ILE A O 1
ATOM 700 N N . GLY A 1 86 ? 4.197 12.037 -6.670 1.00 52.12 86 GLY A N 1
ATOM 701 C CA . GLY A 1 86 ? 3.496 13.300 -6.779 1.00 52.12 86 GLY A CA 1
ATOM 702 C C . GLY A 1 86 ? 4.270 14.414 -6.127 1.00 52.12 86 GLY A C 1
ATOM 703 O O . GLY A 1 86 ? 4.704 14.307 -4.983 1.00 52.12 86 GLY A O 1
ATOM 704 N N . ARG A 1 87 ? 4.408 15.465 -6.940 1.00 42.78 87 ARG A N 1
ATOM 705 C CA . ARG A 1 87 ? 4.941 16.791 -6.652 1.00 42.78 87 ARG A CA 1
ATOM 706 C C . ARG A 1 87 ? 5.036 17.010 -5.143 1.00 42.78 87 ARG A C 1
ATOM 708 O O . ARG A 1 87 ? 4.002 17.161 -4.488 1.00 42.78 87 ARG A O 1
ATOM 715 N N . THR A 1 88 ? 6.249 17.212 -4.628 1.00 39.75 88 THR A N 1
ATOM 716 C CA . THR A 1 88 ? 6.406 18.393 -3.787 1.00 39.75 88 THR A CA 1
ATOM 717 C C . THR A 1 88 ? 5.713 19.495 -4.579 1.00 39.75 88 THR A C 1
ATOM 719 O O . THR A 1 88 ? 6.201 19.976 -5.601 1.00 39.75 88 THR A O 1
ATOM 722 N N . ARG A 1 89 ? 4.469 19.813 -4.209 1.00 45.03 89 ARG A N 1
ATOM 723 C CA . ARG A 1 89 ? 3.993 21.172 -4.346 1.00 45.03 89 ARG A CA 1
ATOM 724 C C . ARG A 1 89 ? 4.990 21.918 -3.483 1.00 45.03 89 ARG A C 1
ATOM 726 O O . ARG A 1 89 ? 4.740 22.134 -2.305 1.00 45.03 89 ARG A O 1
ATOM 733 N N . ASP A 1 90 ? 6.153 22.219 -4.047 1.00 43.62 90 ASP A N 1
ATOM 734 C CA . ASP A 1 90 ? 6.859 23.411 -3.663 1.00 43.62 90 ASP A CA 1
ATOM 735 C C . ASP A 1 90 ? 5.748 24.451 -3.682 1.00 43.62 90 ASP A C 1
ATOM 737 O O . ASP A 1 90 ? 5.022 24.584 -4.680 1.00 43.62 90 ASP A O 1
ATOM 741 N N . VAL A 1 91 ? 5.449 24.983 -2.502 1.00 49.66 91 VAL A N 1
ATOM 742 C CA . VAL A 1 91 ? 4.339 25.900 -2.284 1.00 49.66 91 VAL A CA 1
ATOM 743 C C . VAL A 1 91 ? 4.747 27.211 -2.946 1.00 49.66 91 VAL A C 1
ATOM 745 O O . VAL A 1 91 ? 5.065 28.193 -2.292 1.00 49.66 91 VAL A O 1
ATOM 748 N N . TYR A 1 92 ? 4.825 27.212 -4.270 1.00 51.28 92 TYR A N 1
ATOM 749 C CA . TYR A 1 92 ? 5.001 28.410 -5.050 1.00 51.28 92 TYR A CA 1
ATOM 750 C C . TYR A 1 92 ? 3.642 29.085 -5.072 1.00 51.28 92 TYR A C 1
ATOM 752 O O . TYR A 1 92 ? 2.636 28.481 -5.468 1.00 51.28 92 TYR A O 1
ATOM 760 N N . ALA A 1 93 ? 3.609 30.322 -4.584 1.00 52.28 93 ALA A N 1
ATOM 761 C CA . ALA A 1 93 ? 2.414 31.137 -4.639 1.00 52.28 93 ALA A CA 1
ATOM 762 C C . ALA A 1 93 ? 1.905 31.175 -6.093 1.00 52.28 93 ALA A C 1
ATOM 764 O O . ALA A 1 93 ? 2.711 31.348 -7.017 1.00 52.28 93 ALA A O 1
ATOM 765 N N . PRO A 1 94 ? 0.591 31.012 -6.327 1.00 52.59 94 PRO A N 1
ATOM 766 C CA . PRO A 1 94 ? 0.013 31.308 -7.628 1.00 52.59 94 PRO A CA 1
ATOM 767 C C . PRO A 1 94 ? 0.504 32.691 -8.076 1.00 52.59 94 PRO A C 1
ATOM 769 O O . PRO A 1 94 ? 0.514 33.619 -7.269 1.00 52.59 94 PRO A O 1
ATOM 772 N N . PHE A 1 95 ? 0.930 32.814 -9.336 1.00 58.22 95 PHE A N 1
ATOM 773 C CA . PHE A 1 95 ? 1.454 34.054 -9.935 1.00 58.22 95 PHE A CA 1
ATOM 774 C C . PHE A 1 95 ? 2.871 34.497 -9.526 1.00 58.22 95 PHE A C 1
ATOM 776 O O . PHE A 1 95 ? 3.273 35.592 -9.922 1.00 58.22 95 PHE A O 1
ATOM 783 N N . SER A 1 96 ? 3.654 33.678 -8.811 1.00 72.00 96 SER A N 1
ATOM 784 C CA . SER A 1 96 ? 5.094 33.944 -8.668 1.00 72.00 96 SER A CA 1
ATOM 785 C C . SER A 1 96 ? 5.817 33.852 -10.019 1.00 72.00 96 SER A C 1
ATOM 787 O O . SER A 1 96 ? 5.347 33.192 -10.952 1.00 72.00 96 SER A O 1
ATOM 789 N N . ASP A 1 97 ? 6.985 34.483 -10.134 1.00 75.62 97 ASP A N 1
ATOM 790 C CA . ASP A 1 97 ? 7.789 34.406 -11.360 1.00 75.62 97 ASP A CA 1
ATOM 791 C C . ASP A 1 97 ? 8.251 32.974 -11.655 1.00 75.62 97 ASP A C 1
ATOM 793 O O . ASP A 1 97 ? 8.296 32.556 -12.810 1.00 75.62 97 ASP A O 1
ATOM 797 N N . GLU A 1 98 ? 8.462 32.166 -10.617 1.00 66.88 98 GLU A N 1
ATOM 798 C CA . GLU A 1 98 ? 8.751 30.735 -10.741 1.00 66.88 98 GLU A CA 1
ATOM 799 C C . GLU A 1 98 ? 7.542 29.938 -11.257 1.00 66.88 98 GLU A C 1
ATOM 801 O O . GLU A 1 98 ? 7.703 29.016 -12.063 1.00 66.88 98 GLU A O 1
ATOM 806 N N . TRP A 1 99 ? 6.318 30.308 -10.852 1.00 75.69 99 TRP A N 1
ATOM 807 C CA . TRP A 1 99 ? 5.094 29.735 -11.416 1.00 75.69 99 TRP A CA 1
ATOM 808 C C . TRP A 1 99 ? 4.963 30.091 -12.900 1.00 75.69 99 TRP A C 1
ATOM 810 O O . TRP A 1 99 ? 4.725 29.203 -13.721 1.00 75.69 99 TRP A O 1
ATOM 820 N N . ARG A 1 100 ? 5.190 31.363 -13.262 1.00 75.19 100 ARG A N 1
ATOM 821 C CA . ARG A 1 100 ? 5.147 31.823 -14.661 1.00 75.19 100 ARG A CA 1
ATOM 822 C C . ARG A 1 100 ? 6.202 31.128 -15.517 1.00 75.19 100 ARG A C 1
ATOM 824 O O . ARG A 1 100 ? 5.876 30.677 -16.610 1.00 75.19 100 ARG A O 1
ATOM 831 N N . ALA A 1 101 ? 7.427 30.975 -15.014 1.00 77.88 101 ALA A N 1
ATOM 832 C CA . ALA A 1 101 ? 8.506 30.277 -15.711 1.00 77.88 101 ALA A CA 1
ATOM 833 C C . ALA A 1 101 ? 8.168 28.798 -15.967 1.00 77.88 101 ALA A C 1
ATOM 835 O O . ALA A 1 101 ? 8.401 28.284 -17.062 1.00 77.88 101 ALA A O 1
ATOM 836 N N . ARG A 1 102 ? 7.562 28.109 -14.990 1.00 67.38 102 ARG A N 1
ATOM 837 C CA . ARG A 1 102 ? 7.132 26.711 -15.155 1.00 67.38 102 ARG A CA 1
ATOM 838 C C . ARG A 1 102 ? 5.942 26.560 -16.089 1.00 67.38 102 ARG A C 1
ATOM 840 O O . ARG A 1 102 ? 5.907 25.602 -16.858 1.00 67.38 102 ARG A O 1
ATOM 847 N N . GLU A 1 103 ? 4.974 27.468 -16.031 1.00 73.75 103 GLU A N 1
ATOM 848 C CA . GLU A 1 103 ? 3.830 27.428 -16.939 1.00 73.75 103 GLU A CA 1
ATOM 849 C C . GLU A 1 103 ? 4.265 27.747 -18.375 1.00 73.75 103 GLU A C 1
ATOM 851 O O . GLU A 1 103 ? 3.877 27.033 -19.296 1.00 73.75 103 GLU A O 1
ATOM 856 N N . ALA A 1 104 ? 5.180 28.705 -18.561 1.00 81.19 104 ALA A N 1
ATOM 857 C CA . ALA A 1 104 ? 5.816 28.973 -19.849 1.00 81.19 104 ALA A CA 1
ATOM 858 C C . ALA A 1 104 ? 6.564 27.742 -20.386 1.00 81.19 104 ALA A C 1
ATOM 860 O O . ALA A 1 104 ? 6.379 27.382 -21.545 1.00 81.19 104 ALA A O 1
ATOM 861 N N . LEU A 1 105 ? 7.327 27.034 -19.544 1.00 77.44 105 LEU A N 1
ATOM 862 C CA . LEU A 1 105 ? 7.976 25.766 -19.905 1.00 77.44 105 LEU A CA 1
ATOM 863 C C . LEU A 1 105 ? 6.970 24.672 -20.294 1.00 77.44 105 LEU A C 1
ATOM 8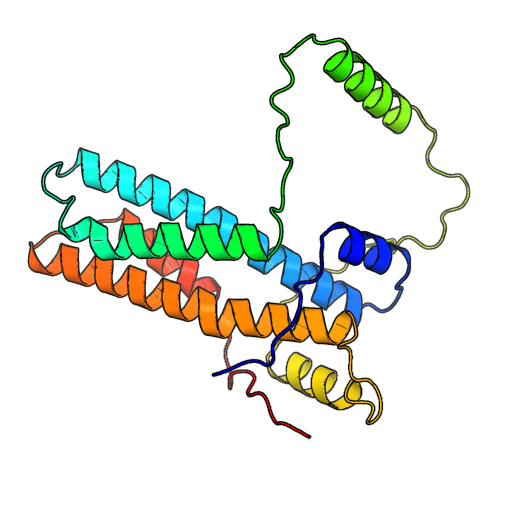65 O O . LEU A 1 105 ? 7.184 23.968 -21.276 1.00 77.44 105 LEU A O 1
ATOM 869 N N . ARG A 1 106 ? 5.862 24.518 -19.557 1.00 73.25 106 ARG A N 1
ATOM 870 C CA . ARG A 1 106 ? 4.815 23.528 -19.879 1.00 73.25 106 ARG A CA 1
ATOM 871 C C . ARG A 1 106 ? 4.109 23.851 -21.189 1.00 73.25 106 ARG A C 1
ATOM 873 O O . ARG A 1 106 ? 3.859 22.941 -21.974 1.00 73.25 106 ARG A O 1
ATOM 880 N N . CYS A 1 107 ? 3.790 25.120 -21.421 1.00 76.81 107 CYS A N 1
ATOM 881 C CA . CYS A 1 107 ? 3.229 25.582 -22.683 1.00 76.81 107 CYS A CA 1
ATOM 882 C C . CYS A 1 107 ? 4.223 25.380 -23.830 1.00 76.81 107 CYS A C 1
ATOM 884 O O . CYS A 1 107 ? 3.828 24.862 -24.867 1.00 76.81 107 CYS A O 1
ATOM 886 N N . ALA A 1 108 ? 5.508 25.686 -23.626 1.00 80.25 108 ALA A N 1
ATOM 887 C CA . ALA A 1 108 ? 6.559 25.459 -24.614 1.00 80.25 108 ALA A CA 1
ATOM 888 C C . ALA A 1 108 ? 6.715 23.971 -24.959 1.00 80.25 108 ALA A C 1
ATOM 890 O O . ALA A 1 108 ? 6.759 23.631 -26.133 1.00 80.25 108 ALA A O 1
ATOM 891 N N . LEU A 1 109 ? 6.715 23.075 -23.966 1.00 71.25 109 LEU A N 1
ATOM 892 C CA . LEU A 1 109 ? 6.761 21.622 -24.185 1.00 71.25 109 LEU A CA 1
ATOM 893 C C . LEU A 1 109 ? 5.542 21.101 -24.957 1.00 71.25 109 LEU A C 1
ATOM 895 O O . LEU A 1 109 ? 5.681 20.195 -25.765 1.00 71.25 109 LEU A O 1
ATOM 899 N N . ARG A 1 110 ? 4.352 21.673 -24.732 1.00 71.88 110 ARG A N 1
ATOM 900 C CA . ARG A 1 110 ? 3.137 21.334 -25.496 1.00 71.88 110 ARG A CA 1
ATOM 901 C C . ARG A 1 110 ? 3.117 21.933 -26.901 1.00 71.88 110 ARG A C 1
ATOM 903 O O . ARG A 1 110 ? 2.414 21.420 -27.760 1.00 71.88 110 ARG A O 1
ATOM 910 N N . ALA A 1 111 ? 3.822 23.043 -27.098 1.00 75.25 111 ALA A N 1
ATOM 911 C CA . ALA A 1 111 ? 3.938 23.728 -28.379 1.00 75.25 111 ALA A CA 1
ATOM 912 C C . ALA A 1 111 ? 5.052 23.144 -29.262 1.00 75.25 111 ALA A C 1
ATOM 914 O O . ALA A 1 111 ? 5.116 23.475 -30.445 1.00 75.25 111 ALA A O 1
ATOM 915 N N . GLN A 1 112 ? 5.931 22.298 -28.711 1.00 72.19 112 GLN A N 1
ATOM 916 C CA . GLN A 1 112 ? 6.895 21.555 -29.513 1.00 72.19 112 GLN A CA 1
ATOM 917 C C . GLN A 1 112 ? 6.144 20.561 -30.411 1.00 72.19 112 GLN A C 1
ATOM 919 O O . GLN A 1 112 ? 5.276 19.839 -29.915 1.00 72.19 112 GLN A O 1
ATOM 924 N N . PRO A 1 113 ? 6.441 20.524 -31.723 1.00 61.50 113 PRO A N 1
ATOM 925 C CA . PRO A 1 113 ? 5.886 19.505 -32.598 1.00 61.50 113 PRO A CA 1
ATOM 926 C C . PRO A 1 113 ? 6.319 18.121 -32.106 1.00 61.50 113 PRO A C 1
ATOM 928 O O . PRO A 1 113 ? 7.449 17.951 -31.643 1.00 61.50 113 PRO A O 1
ATOM 931 N N . GLU A 1 114 ? 5.412 17.147 -32.206 1.00 57.59 114 GLU A N 1
ATOM 932 C CA . GLU A 1 114 ? 5.707 15.736 -31.936 1.00 57.59 114 GLU A CA 1
ATOM 933 C C . GLU A 1 114 ? 7.014 15.339 -32.651 1.00 57.59 114 GLU A C 1
ATOM 935 O O . GLU A 1 114 ? 7.184 15.679 -33.829 1.00 57.59 114 GLU A O 1
ATOM 940 N N . PRO A 1 115 ? 7.963 14.675 -31.965 1.00 55.53 115 PRO A N 1
ATOM 941 C CA . PRO A 1 115 ? 9.259 14.351 -32.547 1.00 55.53 115 PRO A CA 1
ATOM 942 C C . PRO A 1 115 ? 9.094 13.540 -33.841 1.00 55.53 115 PRO A C 1
ATOM 944 O O . PRO A 1 115 ? 8.411 12.518 -33.874 1.00 55.53 115 PRO A O 1
ATOM 947 N N . THR A 1 116 ? 9.733 14.011 -34.917 1.00 54.12 116 THR A N 1
ATOM 948 C CA . THR A 1 116 ? 9.586 13.494 -36.290 1.00 54.12 116 THR A CA 1
ATOM 949 C C . THR A 1 116 ? 10.124 12.073 -36.467 1.00 54.12 116 THR A C 1
ATOM 951 O O . THR A 1 116 ? 9.698 11.352 -37.367 1.00 54.12 116 THR A O 1
ATOM 954 N N . GLU A 1 117 ? 11.035 11.646 -35.594 1.00 50.03 117 GLU A N 1
ATOM 955 C CA . GLU A 1 117 ? 11.460 10.257 -35.495 1.00 50.03 117 GLU A CA 1
ATOM 956 C C . GLU A 1 117 ? 10.753 9.624 -34.304 1.00 50.03 117 GLU A C 1
ATOM 958 O O . GLU A 1 117 ? 11.107 9.844 -33.144 1.00 50.03 117 GLU A O 1
ATOM 963 N N . ALA A 1 118 ? 9.738 8.814 -34.607 1.00 42.97 118 ALA A N 1
ATOM 964 C CA . ALA A 1 118 ? 9.177 7.865 -33.665 1.00 42.97 118 ALA A CA 1
ATOM 965 C C . ALA A 1 118 ? 10.273 6.855 -33.305 1.00 42.97 118 ALA A C 1
ATOM 967 O O . ALA A 1 118 ? 10.352 5.772 -33.883 1.00 42.97 118 ALA A O 1
ATOM 968 N N . GLY A 1 119 ? 11.148 7.216 -32.369 1.00 45.44 119 GLY A N 1
ATOM 969 C CA . GLY A 1 119 ? 12.068 6.289 -31.738 1.00 45.44 119 GLY A CA 1
ATOM 970 C C . GLY A 1 119 ? 11.245 5.287 -30.952 1.00 45.44 119 GLY A C 1
ATOM 971 O O . GLY A 1 119 ? 11.012 5.520 -29.778 1.00 45.44 119 GLY A O 1
ATOM 972 N N . THR A 1 120 ? 10.735 4.252 -31.633 1.00 46.75 120 THR A N 1
ATOM 973 C CA . THR A 1 120 ? 10.091 3.030 -31.117 1.00 46.75 120 THR A CA 1
ATOM 974 C C . THR A 1 120 ? 9.497 3.169 -29.714 1.00 46.75 120 THR A C 1
ATOM 976 O O . THR A 1 120 ? 9.745 2.349 -28.834 1.00 46.75 120 THR A O 1
ATOM 979 N N . LEU A 1 121 ? 8.690 4.207 -29.481 1.00 49.25 121 LEU A N 1
ATOM 980 C CA . LEU A 1 121 ? 7.827 4.232 -28.316 1.00 49.25 121 LEU A CA 1
ATOM 981 C C . LEU A 1 121 ? 6.870 3.058 -28.531 1.00 49.25 121 LEU A C 1
ATOM 983 O O . LEU A 1 121 ? 6.334 2.938 -29.641 1.00 49.25 121 LEU A O 1
ATOM 987 N N . PRO A 1 122 ? 6.689 2.156 -27.550 1.00 48.53 122 PRO A N 1
ATOM 988 C CA . PRO A 1 122 ? 5.732 1.073 -27.688 1.00 48.53 122 PRO A CA 1
ATOM 989 C C . PRO A 1 122 ? 4.399 1.685 -28.121 1.00 48.53 122 PRO A C 1
ATOM 991 O O . PRO A 1 122 ? 3.795 2.460 -27.382 1.00 48.53 122 PRO A O 1
ATOM 994 N N . ARG A 1 123 ? 3.971 1.394 -29.358 1.00 50.06 123 ARG A N 1
ATOM 995 C CA . ARG A 1 123 ? 2.762 1.969 -29.982 1.00 50.06 123 ARG A CA 1
ATOM 996 C C . ARG A 1 123 ? 1.491 1.697 -29.168 1.00 50.06 123 ARG A C 1
ATOM 998 O O . ARG A 1 123 ? 0.467 2.323 -29.412 1.00 50.06 123 ARG A O 1
ATOM 1005 N N . ALA A 1 124 ? 1.567 0.771 -28.220 1.00 61.38 124 ALA A N 1
ATOM 1006 C CA . ALA A 1 124 ? 0.553 0.482 -27.231 1.00 61.38 124 ALA A CA 1
ATOM 1007 C C . ALA A 1 124 ? 1.221 0.413 -25.853 1.00 61.38 124 ALA A C 1
ATOM 1009 O O . ALA A 1 124 ? 2.208 -0.303 -25.676 1.00 61.38 124 ALA A O 1
ATOM 1010 N N . ILE A 1 125 ? 0.668 1.140 -24.879 1.00 61.34 125 ILE A N 1
ATOM 1011 C CA . ILE A 1 125 ? 0.957 0.883 -23.466 1.00 61.34 125 ILE A CA 1
ATOM 1012 C C . ILE A 1 125 ? 0.480 -0.552 -23.204 1.00 61.34 125 ILE A C 1
ATOM 1014 O O . ILE A 1 125 ? -0.694 -0.830 -23.469 1.00 61.34 125 ILE A O 1
ATOM 1018 N N . PRO A 1 126 ? 1.350 -1.472 -22.755 1.00 66.06 126 PRO A N 1
ATOM 1019 C CA . PRO A 1 126 ? 0.925 -2.833 -22.469 1.00 66.06 126 PRO A CA 1
ATOM 1020 C C . PRO A 1 126 ? -0.190 -2.809 -21.423 1.00 66.06 126 PRO A C 1
ATOM 1022 O O . PRO A 1 126 ? -0.143 -2.026 -20.470 1.00 66.06 126 PRO A O 1
ATOM 1025 N N . GLU A 1 127 ? -1.200 -3.658 -21.610 1.00 75.00 127 GLU A N 1
ATOM 1026 C CA . GLU A 1 127 ? -2.263 -3.818 -20.623 1.00 75.00 127 GLU A CA 1
ATOM 1027 C C . GLU A 1 127 ? -1.638 -4.188 -19.274 1.00 75.00 127 GLU A C 1
ATOM 1029 O O . GLU A 1 127 ? -0.790 -5.083 -19.183 1.00 75.00 127 GLU A O 1
ATOM 1034 N N . PHE A 1 128 ? -2.016 -3.462 -18.221 1.00 78.88 128 PHE A N 1
ATOM 1035 C CA . PHE A 1 128 ? -1.471 -3.724 -16.901 1.00 78.88 128 PHE A CA 1
ATOM 1036 C C . PHE A 1 128 ? -2.005 -5.057 -16.378 1.00 78.88 128 PHE A C 1
ATOM 1038 O O . PHE A 1 128 ? -3.176 -5.185 -16.028 1.00 78.88 128 PHE A O 1
ATOM 1045 N N . GLN A 1 129 ? -1.110 -6.036 -16.291 1.00 83.81 129 GLN A N 1
ATOM 1046 C CA . GLN A 1 129 ? -1.371 -7.329 -15.677 1.00 83.81 129 GLN A CA 1
ATOM 1047 C C . GLN A 1 129 ? -0.489 -7.497 -14.449 1.00 83.81 129 GLN A C 1
ATOM 1049 O O . GLN A 1 129 ? 0.738 -7.354 -14.533 1.00 83.81 129 GLN A O 1
ATOM 1054 N N . ARG A 1 130 ? -1.129 -7.849 -13.328 1.00 86.25 130 ARG A N 1
ATOM 1055 C CA . ARG A 1 130 ? -0.462 -8.086 -12.046 1.00 86.25 130 ARG A CA 1
ATOM 1056 C C . ARG A 1 130 ? 0.665 -9.097 -12.208 1.00 86.25 130 ARG A C 1
ATOM 1058 O O . ARG A 1 130 ? 0.499 -10.127 -12.860 1.00 86.25 130 ARG A O 1
ATOM 1065 N N . VAL A 1 131 ? 1.814 -8.807 -11.609 1.00 88.12 131 VAL A N 1
ATOM 1066 C CA . VAL A 1 131 ? 2.945 -9.747 -11.606 1.00 88.12 131 VAL A CA 1
ATOM 1067 C C . VAL A 1 131 ? 2.696 -10.819 -10.547 1.00 88.12 131 VAL A C 1
ATOM 1069 O O . VAL A 1 131 ? 2.445 -10.486 -9.393 1.00 88.12 131 VAL A O 1
ATOM 1072 N N . THR A 1 132 ? 2.774 -12.097 -10.896 1.00 88.00 132 THR A N 1
ATOM 1073 C CA . THR A 1 132 ? 2.535 -13.212 -9.966 1.00 88.00 132 THR A CA 1
ATOM 1074 C C . THR A 1 132 ? 3.756 -13.518 -9.095 1.00 88.00 132 THR A C 1
ATOM 1076 O O . THR A 1 132 ? 4.897 -13.181 -9.421 1.00 88.00 132 THR A O 1
ATOM 1079 N N . TRP A 1 133 ? 3.547 -14.237 -7.988 1.00 86.50 133 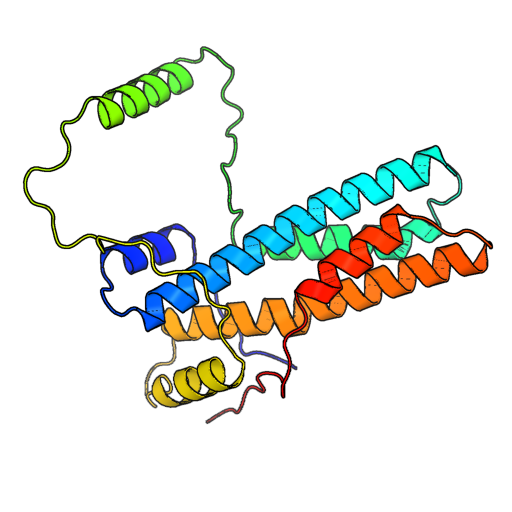TRP A N 1
ATOM 1080 C CA . TRP A 1 133 ? 4.652 -14.692 -7.137 1.00 86.50 133 TRP A CA 1
ATOM 1081 C C . TRP A 1 133 ? 5.636 -15.632 -7.842 1.00 86.50 133 TRP A C 1
ATOM 1083 O O . TRP A 1 133 ? 6.824 -15.616 -7.520 1.00 86.50 133 TRP A O 1
ATOM 1093 N N . ALA A 1 134 ? 5.159 -16.450 -8.785 1.00 84.88 134 ALA A N 1
ATOM 1094 C CA . ALA A 1 134 ? 6.013 -17.334 -9.574 1.00 84.88 134 ALA A CA 1
ATOM 1095 C C . ALA A 1 134 ? 6.944 -16.525 -10.487 1.00 84.88 134 ALA A C 1
ATOM 1097 O O . ALA A 1 134 ? 8.157 -16.709 -10.422 1.00 84.88 134 ALA A O 1
ATOM 1098 N N . GLU A 1 135 ? 6.393 -15.545 -11.213 1.00 87.62 135 GLU A N 1
ATOM 1099 C CA . GLU A 1 135 ? 7.169 -14.640 -12.071 1.00 87.62 135 GLU A CA 1
ATOM 1100 C C . GLU A 1 135 ? 8.239 -13.876 -11.270 1.00 87.62 135 GLU A C 1
ATOM 1102 O O . GLU A 1 135 ? 9.378 -13.755 -11.719 1.00 87.62 135 GLU A O 1
ATOM 1107 N N . LEU A 1 136 ? 7.919 -13.397 -10.058 1.00 87.12 136 LEU A N 1
ATOM 1108 C CA . LEU A 1 136 ? 8.899 -12.718 -9.196 1.00 87.12 136 LEU A CA 1
ATOM 1109 C C . LEU A 1 136 ? 10.044 -13.642 -8.755 1.00 87.12 136 LEU A C 1
ATOM 1111 O O . LEU A 1 136 ? 11.194 -13.203 -8.697 1.00 87.12 136 LEU A O 1
ATOM 1115 N N . ARG A 1 137 ? 9.752 -14.911 -8.433 1.00 84.69 137 ARG A N 1
ATOM 1116 C CA . ARG A 1 137 ? 10.776 -15.892 -8.032 1.00 84.69 137 ARG A CA 1
ATOM 1117 C C . ARG A 1 137 ? 11.687 -16.273 -9.189 1.00 84.69 137 ARG A C 1
ATOM 1119 O O . ARG A 1 137 ? 12.899 -16.320 -8.990 1.00 84.69 137 ARG A O 1
ATOM 1126 N N . ASP A 1 138 ? 11.124 -16.522 -10.365 1.00 83.56 138 ASP A N 1
ATOM 1127 C CA . ASP A 1 138 ? 11.911 -16.879 -11.547 1.00 83.56 138 ASP A CA 1
ATOM 1128 C C . ASP A 1 138 ? 12.848 -15.733 -11.923 1.00 83.56 138 ASP A C 1
ATOM 1130 O O . ASP A 1 138 ? 14.055 -15.932 -12.065 1.00 83.56 138 ASP A O 1
ATOM 1134 N N . ARG A 1 139 ? 12.338 -14.498 -11.933 1.00 81.88 139 ARG A N 1
ATOM 1135 C CA . ARG A 1 139 ? 13.159 -13.305 -12.173 1.00 81.88 139 ARG A CA 1
ATOM 1136 C C . ARG A 1 139 ? 14.255 -13.140 -11.128 1.00 81.88 139 ARG A C 1
ATOM 1138 O O . ARG A 1 139 ? 15.401 -12.900 -11.487 1.00 81.88 139 ARG A O 1
ATOM 1145 N N . TRP A 1 140 ? 13.948 -13.326 -9.843 1.00 82.38 140 TRP A N 1
ATOM 1146 C CA . TRP A 1 140 ? 14.965 -13.267 -8.790 1.00 82.38 140 TRP A CA 1
ATOM 1147 C C . TRP A 1 140 ? 16.105 -14.274 -9.014 1.00 82.38 140 TRP A C 1
ATOM 1149 O O . TRP A 1 140 ? 17.272 -13.910 -8.879 1.00 82.38 140 TRP A O 1
ATOM 1159 N N . ARG A 1 141 ? 15.777 -15.516 -9.401 1.00 73.69 141 ARG A N 1
ATOM 1160 C CA . ARG A 1 141 ? 16.754 -16.585 -9.680 1.00 73.69 141 ARG A CA 1
ATOM 1161 C C . ARG A 1 141 ? 17.622 -16.297 -10.903 1.00 73.69 141 ARG A C 1
ATOM 1163 O O . ARG A 1 141 ? 18.804 -16.615 -10.886 1.00 73.69 141 ARG A O 1
ATOM 1170 N N . HIS A 1 142 ? 17.059 -15.696 -11.948 1.00 67.31 142 HIS A N 1
ATOM 1171 C CA . HIS A 1 142 ? 17.821 -15.338 -13.147 1.00 67.31 142 HIS A CA 1
ATOM 1172 C C . HIS A 1 142 ? 18.738 -14.128 -12.938 1.00 67.31 142 HIS A C 1
ATOM 1174 O O . HIS A 1 142 ? 19.745 -14.001 -13.626 1.00 67.31 142 HIS A O 1
ATOM 1180 N N . LEU A 1 143 ? 18.420 -13.261 -11.972 1.00 63.31 143 LEU A N 1
ATOM 1181 C CA . LEU A 1 143 ? 19.190 -12.049 -11.690 1.00 63.31 143 LEU A CA 1
ATOM 1182 C C . LEU A 1 143 ? 20.317 -12.261 -10.670 1.00 63.31 143 LEU A C 1
ATOM 1184 O O . LEU A 1 143 ? 21.142 -11.365 -10.501 1.00 63.31 143 LEU A O 1
ATOM 1188 N N . SER A 1 144 ? 20.358 -13.393 -9.957 1.00 58.44 144 SER A N 1
ATOM 1189 C CA . SER A 1 144 ? 21.404 -13.693 -8.971 1.00 58.44 144 SER A CA 1
ATOM 1190 C C . SER A 1 144 ? 22.720 -14.080 -9.653 1.00 58.44 144 SER A C 1
ATOM 1192 O O . SER A 1 144 ? 23.165 -15.226 -9.576 1.00 58.44 144 SER A O 1
ATOM 1194 N N . ASP A 1 145 ? 23.336 -13.126 -10.344 1.00 54.34 145 ASP A N 1
ATOM 1195 C CA . ASP A 1 145 ? 24.696 -13.280 -10.835 1.00 54.34 145 ASP A CA 1
ATOM 1196 C C . ASP A 1 145 ? 25.667 -13.163 -9.650 1.00 54.34 145 ASP A C 1
ATOM 1198 O O . ASP A 1 145 ? 25.588 -12.233 -8.841 1.00 54.34 145 ASP A O 1
ATOM 1202 N N . LYS A 1 146 ? 26.551 -14.152 -9.495 1.00 53.84 146 LYS A N 1
ATOM 1203 C CA . LYS A 1 146 ? 27.240 -14.489 -8.229 1.00 53.84 146 LYS A CA 1
ATOM 1204 C C . LYS A 1 146 ? 28.283 -13.461 -7.747 1.00 53.84 146 LYS A C 1
ATOM 1206 O O . LYS A 1 146 ? 28.999 -13.743 -6.790 1.00 53.84 146 LYS A O 1
ATOM 1211 N N . GLN A 1 147 ? 28.413 -12.299 -8.391 1.00 49.28 147 GLN A N 1
ATOM 1212 C CA . GLN A 1 147 ? 29.557 -11.393 -8.201 1.00 49.28 147 GLN A CA 1
ATOM 1213 C C . GLN A 1 147 ? 29.218 -9.933 -7.855 1.00 49.28 147 GLN A C 1
ATOM 1215 O O . GLN A 1 147 ? 30.129 -9.181 -7.510 1.00 49.28 147 GLN A O 1
ATOM 1220 N N . SER A 1 148 ? 27.951 -9.505 -7.884 1.00 55.19 148 SER A N 1
ATOM 1221 C CA . SER A 1 148 ? 27.603 -8.117 -7.541 1.00 55.19 148 SER A CA 1
ATOM 1222 C C . SER A 1 148 ? 27.180 -7.969 -6.078 1.00 55.19 148 SER A C 1
ATOM 1224 O O . SER A 1 148 ? 26.173 -8.525 -5.648 1.00 55.19 148 SER A O 1
ATOM 1226 N N . THR A 1 149 ? 27.896 -7.135 -5.320 1.00 60.34 149 THR A N 1
ATOM 1227 C CA . THR A 1 149 ? 27.497 -6.700 -3.968 1.00 60.34 149 THR A CA 1
ATOM 1228 C C . THR A 1 149 ? 26.331 -5.707 -3.969 1.00 60.34 149 THR A C 1
ATOM 1230 O O . THR A 1 149 ? 25.746 -5.457 -2.916 1.00 60.34 149 THR A O 1
ATOM 1233 N N . ARG A 1 150 ? 25.973 -5.129 -5.125 1.00 70.44 150 ARG A N 1
ATOM 1234 C CA . ARG A 1 150 ? 24.865 -4.171 -5.266 1.00 70.44 150 ARG A CA 1
ATOM 1235 C C . ARG A 1 150 ? 23.718 -4.791 -6.055 1.00 70.44 150 ARG A C 1
ATOM 1237 O O . ARG A 1 150 ? 23.941 -5.326 -7.141 1.00 70.44 150 ARG A O 1
ATOM 1244 N N . GLN A 1 151 ? 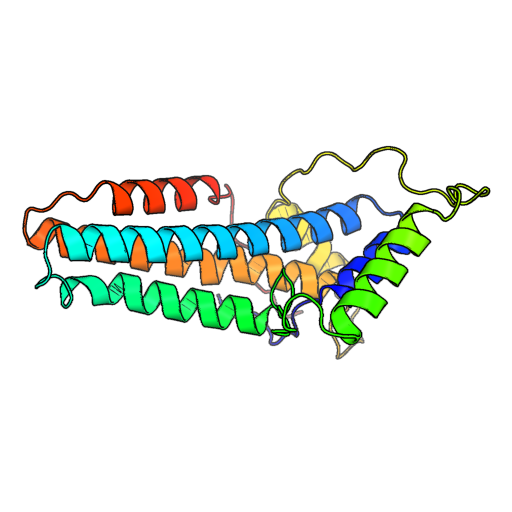22.492 -4.681 -5.542 1.00 78.88 151 GLN A N 1
ATOM 1245 C CA . GLN A 1 151 ? 21.323 -5.145 -6.285 1.00 78.88 151 GLN A CA 1
ATOM 1246 C C . GLN A 1 151 ? 21.106 -4.283 -7.534 1.00 78.88 151 GLN A C 1
ATOM 1248 O O . GLN A 1 151 ? 21.132 -3.049 -7.463 1.00 78.88 151 GLN A O 1
ATOM 1253 N N . ASN A 1 152 ? 20.853 -4.927 -8.671 1.00 84.12 152 ASN A N 1
ATOM 1254 C CA . ASN A 1 152 ? 20.443 -4.229 -9.883 1.00 84.12 152 ASN A CA 1
ATOM 1255 C C . ASN A 1 152 ? 19.015 -3.664 -9.726 1.00 84.12 152 ASN A C 1
ATOM 1257 O O . ASN A 1 152 ? 18.297 -3.955 -8.764 1.00 84.12 152 ASN A O 1
ATOM 1261 N N . ILE A 1 153 ? 18.592 -2.802 -10.650 1.00 83.38 153 ILE A N 1
ATOM 1262 C CA . ILE A 1 153 ? 17.285 -2.142 -10.535 1.00 83.38 153 ILE A CA 1
ATOM 1263 C C . ILE A 1 153 ? 16.116 -3.133 -10.611 1.00 83.38 153 ILE A C 1
ATOM 1265 O O . ILE A 1 153 ? 15.148 -2.956 -9.881 1.00 83.38 153 ILE A O 1
ATOM 1269 N N . GLU A 1 154 ? 16.209 -4.199 -11.410 1.00 86.12 154 GLU A N 1
ATOM 1270 C CA . GLU A 1 154 ? 15.160 -5.222 -11.499 1.00 86.12 154 GLU A CA 1
ATOM 1271 C C . GLU A 1 154 ? 15.009 -5.988 -10.180 1.00 86.12 154 GLU A C 1
ATOM 1273 O O . GLU A 1 154 ? 13.900 -6.144 -9.676 1.00 86.12 154 GLU A O 1
ATOM 1278 N N . GLN A 1 155 ? 16.121 -6.378 -9.552 1.00 86.31 155 GLN A N 1
ATOM 1279 C CA . GLN A 1 155 ? 16.154 -6.962 -8.211 1.00 86.31 155 GLN A CA 1
ATOM 1280 C C . GLN A 1 155 ? 15.545 -6.004 -7.189 1.00 86.31 155 GLN A C 1
ATOM 1282 O O . GLN A 1 155 ? 14.743 -6.423 -6.357 1.00 86.31 155 GLN A O 1
ATOM 1287 N N . ARG A 1 156 ? 15.871 -4.706 -7.266 1.00 89.69 156 ARG A N 1
ATOM 1288 C CA . ARG A 1 156 ? 15.257 -3.677 -6.412 1.00 89.69 156 ARG A CA 1
ATOM 1289 C C . ARG A 1 156 ? 13.745 -3.578 -6.645 1.00 89.69 156 ARG A C 1
ATOM 1291 O O . ARG A 1 156 ? 13.016 -3.437 -5.670 1.00 89.69 156 ARG A O 1
ATOM 1298 N N . MET A 1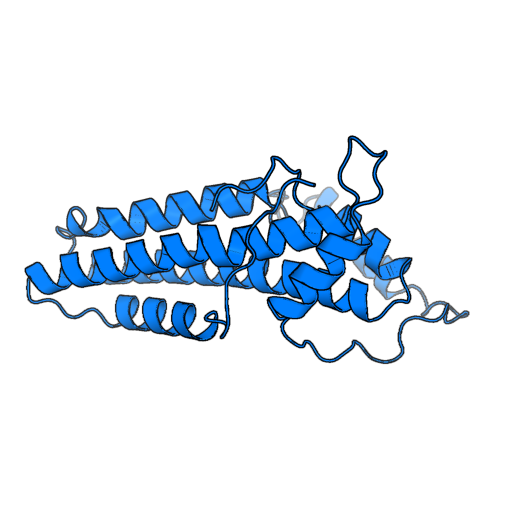 157 ? 13.257 -3.694 -7.885 1.00 91.00 157 MET A N 1
ATOM 1299 C CA . MET A 1 157 ? 11.817 -3.733 -8.188 1.00 91.00 157 MET A CA 1
ATOM 1300 C C . MET A 1 157 ? 11.148 -4.991 -7.620 1.00 91.00 157 MET A C 1
ATOM 1302 O O . MET A 1 157 ? 10.106 -4.885 -6.981 1.00 91.00 157 MET A O 1
ATOM 1306 N N . VAL A 1 158 ? 11.752 -6.171 -7.783 1.00 91.12 158 VAL A N 1
ATOM 1307 C CA . VAL A 1 158 ? 11.231 -7.430 -7.218 1.00 91.12 158 VAL A CA 1
ATOM 1308 C C . VAL A 1 158 ? 11.124 -7.340 -5.694 1.00 91.12 158 VAL A C 1
ATOM 1310 O O . VAL A 1 158 ? 10.087 -7.678 -5.120 1.00 91.12 158 VAL A O 1
ATOM 1313 N N . LEU A 1 159 ? 12.168 -6.834 -5.032 1.00 91.00 159 LEU A N 1
ATOM 1314 C CA . LEU A 1 159 ? 12.176 -6.628 -3.583 1.00 91.00 159 LEU A CA 1
ATOM 1315 C C . LEU A 1 159 ? 11.145 -5.584 -3.143 1.00 91.00 159 LEU A C 1
ATOM 1317 O O . LEU A 1 159 ? 10.495 -5.770 -2.114 1.00 91.00 159 LEU A O 1
ATOM 1321 N N . GLU A 1 160 ? 10.957 -4.520 -3.925 1.00 92.88 160 GLU A N 1
ATOM 1322 C CA . GLU A 1 160 ? 9.941 -3.496 -3.682 1.00 92.88 160 GLU A CA 1
ATOM 1323 C C . GLU A 1 160 ? 8.528 -4.087 -3.717 1.00 92.88 160 GLU A C 1
ATOM 1325 O O . GLU A 1 160 ? 7.768 -3.921 -2.761 1.00 92.88 160 GLU A O 1
ATOM 1330 N N . ILE A 1 161 ? 8.203 -4.844 -4.767 1.00 92.31 161 ILE A N 1
ATOM 1331 C CA . ILE A 1 161 ? 6.908 -5.516 -4.926 1.00 92.31 161 ILE A CA 1
ATOM 1332 C C . ILE A 1 161 ? 6.680 -6.498 -3.771 1.00 92.31 161 ILE A C 1
ATOM 1334 O O . ILE A 1 161 ? 5.645 -6.454 -3.096 1.00 92.31 161 ILE A O 1
ATOM 1338 N N . ALA A 1 162 ? 7.677 -7.340 -3.475 1.00 91.00 162 ALA A N 1
ATOM 1339 C CA . ALA A 1 162 ? 7.600 -8.301 -2.382 1.00 91.00 162 ALA A CA 1
ATOM 1340 C C . ALA A 1 162 ? 7.379 -7.607 -1.032 1.00 91.00 162 ALA A C 1
ATOM 1342 O O . ALA A 1 162 ? 6.533 -8.043 -0.246 1.00 91.00 162 ALA A O 1
ATOM 1343 N N . ARG A 1 163 ? 8.089 -6.505 -0.758 1.00 91.44 163 ARG A N 1
ATOM 1344 C CA . ARG A 1 163 ? 7.941 -5.728 0.478 1.00 91.44 163 ARG A CA 1
ATOM 1345 C C . ARG A 1 163 ? 6.536 -5.160 0.607 1.00 91.44 163 ARG A C 1
ATOM 1347 O O . ARG A 1 163 ? 5.908 -5.342 1.653 1.00 91.44 163 ARG A O 1
ATOM 1354 N N . GLN A 1 164 ? 6.040 -4.483 -0.424 1.00 91.31 164 GLN A N 1
ATOM 1355 C CA . GLN A 1 164 ? 4.741 -3.823 -0.355 1.00 91.31 164 GLN A CA 1
ATOM 1356 C C . GLN A 1 164 ? 3.615 -4.845 -0.158 1.00 91.31 164 GLN A C 1
ATOM 1358 O O . GLN A 1 164 ? 2.815 -4.706 0.768 1.00 91.31 164 GLN A O 1
ATOM 1363 N N . ARG A 1 165 ? 3.622 -5.944 -0.918 1.00 89.88 165 ARG A N 1
ATOM 1364 C CA . ARG A 1 165 ? 2.594 -6.989 -0.816 1.00 89.88 165 ARG A CA 1
ATOM 1365 C C . ARG A 1 165 ? 2.652 -7.792 0.485 1.00 89.88 165 ARG A C 1
ATOM 1367 O O . ARG A 1 165 ? 1.624 -7.996 1.129 1.00 89.88 165 ARG A O 1
ATOM 1374 N N . THR A 1 166 ? 3.835 -8.237 0.911 1.00 87.31 166 THR A N 1
ATOM 1375 C CA . THR A 1 166 ? 3.950 -9.146 2.072 1.00 87.31 166 THR A CA 1
ATOM 1376 C C . THR A 1 166 ? 4.089 -8.437 3.411 1.00 87.31 166 THR A C 1
ATOM 1378 O O . THR A 1 166 ? 3.660 -8.974 4.431 1.00 87.31 166 THR A O 1
ATOM 1381 N N . VAL A 1 167 ? 4.711 -7.257 3.447 1.00 89.62 167 VAL A N 1
ATOM 1382 C CA . VAL A 1 167 ? 5.006 -6.556 4.702 1.00 89.62 167 VAL A CA 1
ATOM 1383 C C . VAL A 1 167 ? 3.997 -5.445 4.925 1.00 89.62 167 VAL A C 1
ATOM 1385 O O . VAL A 1 167 ? 3.360 -5.406 5.976 1.00 89.62 167 VAL A O 1
ATOM 1388 N N . ILE A 1 168 ? 3.840 -4.551 3.952 1.00 92.62 168 ILE A N 1
ATOM 1389 C CA . ILE A 1 168 ? 3.055 -3.325 4.124 1.00 92.62 168 ILE A CA 1
ATOM 1390 C C . ILE A 1 168 ? 1.562 -3.637 4.087 1.00 92.62 168 ILE A C 1
ATOM 1392 O O . ILE A 1 168 ? 0.869 -3.387 5.072 1.00 92.62 168 ILE A O 1
ATOM 1396 N N . LEU A 1 169 ? 1.079 -4.278 3.022 1.00 90.69 169 LEU A N 1
ATOM 1397 C CA . LEU A 1 169 ? -0.335 -4.628 2.881 1.00 90.69 169 LEU A CA 1
ATOM 1398 C C . LEU A 1 169 ? -0.794 -5.648 3.932 1.00 90.69 169 LEU A C 1
ATOM 1400 O O . LEU A 1 169 ? -1.892 -5.524 4.473 1.00 90.69 169 LEU A O 1
ATOM 1404 N N . ALA A 1 170 ? 0.052 -6.610 4.314 1.00 89.56 170 ALA A N 1
ATOM 1405 C CA . ALA A 1 170 ? -0.282 -7.545 5.391 1.00 89.56 170 ALA A CA 1
ATOM 1406 C C . ALA A 1 170 ? -0.418 -6.846 6.754 1.00 89.56 170 ALA A C 1
ATOM 1408 O O . ALA A 1 170 ? -1.339 -7.146 7.517 1.00 89.56 170 ALA A O 1
ATOM 1409 N N . ARG A 1 171 ? 0.473 -5.897 7.073 1.00 91.94 171 ARG A N 1
ATOM 1410 C CA . ARG A 1 171 ? 0.349 -5.079 8.291 1.00 91.94 171 ARG A CA 1
ATOM 1411 C C . ARG A 1 171 ? -0.871 -4.167 8.226 1.00 91.94 171 ARG A C 1
ATOM 1413 O O . ARG A 1 171 ? -1.566 -4.044 9.230 1.00 91.94 171 ARG A O 1
ATOM 1420 N N . ALA A 1 172 ? -1.161 -3.587 7.062 1.00 93.25 172 ALA A N 1
ATOM 1421 C CA . ALA A 1 172 ? -2.349 -2.770 6.859 1.00 93.25 172 ALA A CA 1
ATOM 1422 C C . ALA A 1 172 ? -3.634 -3.561 7.129 1.00 93.25 172 ALA A C 1
ATOM 1424 O O . ALA A 1 172 ? -4.468 -3.101 7.902 1.00 93.25 172 ALA A O 1
ATOM 1425 N N . ARG A 1 173 ? -3.747 -4.787 6.598 1.00 93.19 173 ARG A N 1
ATOM 1426 C CA . ARG A 1 173 ? -4.869 -5.702 6.879 1.00 93.19 173 ARG A CA 1
ATOM 1427 C C . ARG A 1 173 ? -5.037 -5.952 8.373 1.00 93.19 173 ARG A C 1
ATOM 1429 O O . ARG A 1 173 ? -6.122 -5.736 8.898 1.00 93.19 173 ARG A O 1
ATOM 1436 N N . LYS A 1 174 ? -3.950 -6.296 9.072 1.00 93.19 174 LYS A N 1
ATOM 1437 C CA . LYS A 1 174 ? -3.982 -6.512 10.529 1.00 93.19 174 LYS A CA 1
ATOM 1438 C C . LYS A 1 174 ? -4.457 -5.279 11.298 1.00 93.19 174 LYS A C 1
ATOM 1440 O O . LYS A 1 174 ? -5.205 -5.420 12.256 1.00 93.19 174 LYS A O 1
ATOM 1445 N N . LEU A 1 175 ? -4.028 -4.083 10.897 1.00 93.81 175 LEU A N 1
ATOM 1446 C CA . LEU A 1 175 ? -4.439 -2.838 11.548 1.00 93.81 175 LEU A CA 1
ATOM 1447 C C . LEU A 1 175 ? -5.895 -2.470 11.233 1.00 93.81 175 LEU A C 1
ATOM 1449 O O . LEU A 1 175 ? -6.586 -1.967 12.112 1.00 93.81 175 LEU A O 1
ATOM 1453 N N . VAL A 1 176 ? -6.384 -2.752 10.024 1.00 92.88 176 VAL A N 1
ATOM 1454 C CA . VAL A 1 176 ? -7.804 -2.573 9.688 1.00 92.88 176 VAL A CA 1
ATOM 1455 C C . VAL A 1 176 ? -8.673 -3.561 10.463 1.00 92.88 176 VAL A C 1
ATOM 1457 O O . VAL A 1 176 ? -9.651 -3.142 11.072 1.00 92.88 176 VAL A O 1
ATOM 1460 N N . ASP A 1 177 ? -8.304 -4.843 10.518 1.00 92.94 177 ASP A N 1
ATOM 1461 C CA . ASP A 1 177 ? -9.041 -5.837 11.308 1.00 92.94 177 ASP A CA 1
ATOM 1462 C C . ASP A 1 177 ? -9.018 -5.502 12.809 1.00 92.94 177 ASP A C 1
ATOM 1464 O O . ASP A 1 177 ? -10.040 -5.637 13.480 1.00 92.94 177 ASP A O 1
ATOM 1468 N N . ALA A 1 178 ? -7.898 -4.986 13.328 1.00 91.38 178 ALA A N 1
ATOM 1469 C CA . ALA A 1 178 ? -7.820 -4.485 14.699 1.00 91.38 178 ALA A CA 1
ATOM 1470 C C . ALA A 1 178 ? -8.750 -3.283 14.927 1.00 91.38 178 ALA A C 1
ATOM 1472 O O . ALA A 1 178 ? -9.473 -3.267 15.916 1.00 91.38 178 ALA A O 1
ATOM 1473 N N . ALA A 1 179 ? -8.804 -2.320 14.000 1.00 89.88 179 ALA A N 1
ATOM 1474 C CA . ALA A 1 179 ? -9.734 -1.193 14.089 1.00 89.88 179 ALA A CA 1
ATOM 1475 C C . ALA A 1 179 ? -11.206 -1.650 14.056 1.00 89.88 179 ALA A C 1
ATOM 1477 O O . ALA A 1 179 ? -12.045 -1.095 14.762 1.00 89.88 179 ALA A O 1
ATOM 1478 N N . ILE A 1 180 ? -11.525 -2.679 13.259 1.00 90.81 180 ILE A N 1
ATOM 1479 C CA . ILE A 1 180 ? -12.865 -3.283 13.219 1.00 90.81 180 ILE A CA 1
ATOM 1480 C C . ILE A 1 180 ? -13.193 -3.946 14.559 1.00 90.81 180 ILE A C 1
ATOM 1482 O O . ILE A 1 180 ? -14.289 -3.745 15.076 1.00 90.81 180 ILE A O 1
ATOM 1486 N N . ALA A 1 181 ? -12.257 -4.701 15.137 1.00 90.12 181 ALA A N 1
ATOM 1487 C CA . ALA A 1 181 ? -12.440 -5.336 16.439 1.00 90.12 181 ALA A CA 1
ATOM 1488 C C . ALA A 1 181 ? -12.595 -4.303 17.569 1.00 90.12 181 ALA A C 1
ATOM 1490 O O . ALA A 1 181 ? -13.479 -4.451 18.409 1.00 90.12 181 ALA A O 1
ATOM 1491 N N . GLU A 1 182 ? -11.792 -3.232 17.554 1.00 87.19 182 GLU A N 1
ATOM 1492 C CA . GLU A 1 182 ? -11.892 -2.113 18.499 1.00 87.19 182 GLU A CA 1
ATOM 1493 C C . GLU A 1 182 ? -13.272 -1.438 18.425 1.00 87.19 182 GLU A C 1
ATOM 1495 O O . GLU A 1 182 ? -13.834 -1.116 19.466 1.00 87.19 182 GLU A O 1
ATOM 1500 N N . ALA A 1 183 ? -13.839 -1.255 17.227 1.00 85.75 183 ALA A N 1
ATOM 1501 C CA . ALA A 1 183 ? -15.185 -0.700 17.055 1.00 85.75 183 ALA A CA 1
ATOM 1502 C C . ALA A 1 183 ? -16.293 -1.681 17.480 1.00 85.75 183 ALA A C 1
ATOM 1504 O O . ALA A 1 183 ? -17.267 -1.287 18.123 1.00 85.75 183 ALA A O 1
ATOM 1505 N N . ALA A 1 184 ? -16.136 -2.965 17.151 1.00 88.38 184 ALA A N 1
ATOM 1506 C CA . ALA A 1 184 ? -17.099 -4.006 17.494 1.00 88.38 184 ALA A CA 1
ATOM 1507 C C . ALA A 1 184 ? -17.194 -4.244 19.009 1.00 88.38 184 ALA A C 1
ATOM 1509 O O . ALA A 1 184 ? -18.284 -4.524 19.503 1.00 88.38 184 ALA A O 1
ATOM 1510 N N . ALA A 1 185 ? -16.091 -4.086 19.750 1.00 86.25 185 ALA A N 1
ATOM 1511 C CA . ALA A 1 185 ? -16.074 -4.167 21.213 1.00 86.25 185 ALA A CA 1
ATOM 1512 C C . ALA A 1 185 ? -16.989 -3.123 21.881 1.00 86.25 185 ALA A C 1
ATOM 1514 O O . ALA A 1 185 ? -17.495 -3.358 22.973 1.00 86.25 185 ALA A O 1
ATOM 1515 N N . GLU A 1 186 ? -17.252 -2.004 21.206 1.00 82.75 186 GLU A N 1
ATOM 1516 C CA . GLU A 1 186 ? -18.201 -0.977 21.647 1.00 82.75 186 GLU A CA 1
ATOM 1517 C C . GLU A 1 186 ? -19.599 -1.129 21.024 1.00 82.75 186 GLU A C 1
ATOM 1519 O O . GLU A 1 186 ? -20.430 -0.227 21.112 1.00 82.75 186 GLU A O 1
ATOM 1524 N N . GLY A 1 187 ? -19.862 -2.238 20.326 1.00 83.62 187 GLY A N 1
ATOM 1525 C CA . GLY A 1 187 ? -21.126 -2.476 19.628 1.00 83.62 187 GLY A CA 1
ATOM 1526 C C . GLY A 1 187 ? -21.318 -1.633 18.362 1.00 83.62 187 GLY A C 1
ATOM 1527 O O . GLY A 1 187 ? -22.432 -1.549 17.844 1.00 83.62 187 GLY A O 1
ATOM 1528 N N . LYS A 1 188 ? -20.258 -1.008 17.835 1.00 83.44 188 LYS A N 1
ATOM 1529 C CA . LYS A 1 188 ? -20.333 -0.150 16.646 1.00 83.44 188 LYS A CA 1
ATOM 1530 C C . LYS A 1 188 ? -19.933 -0.911 15.392 1.00 83.44 188 LYS A C 1
ATOM 1532 O O . LYS A 1 188 ? -18.914 -1.598 15.345 1.00 83.44 188 LYS A O 1
ATOM 1537 N N . ARG A 1 189 ? -20.690 -0.699 14.316 1.00 85.38 189 ARG A N 1
ATOM 1538 C CA . ARG A 1 189 ? -20.333 -1.155 12.970 1.00 85.38 189 ARG A CA 1
ATOM 1539 C C . ARG A 1 189 ? -20.121 0.044 12.059 1.00 85.38 189 ARG A C 1
ATOM 1541 O O . ARG A 1 189 ? -21.059 0.767 11.738 1.00 85.38 189 ARG A O 1
ATOM 1548 N N . LEU A 1 190 ? -18.876 0.250 11.642 1.00 84.81 190 LEU A N 1
ATOM 1549 C CA . LEU A 1 190 ? -18.475 1.426 10.877 1.00 84.81 190 LEU A CA 1
ATOM 1550 C C . LEU A 1 190 ? -18.249 1.070 9.409 1.00 84.81 190 LEU A C 1
ATOM 1552 O O . LEU A 1 190 ? -17.278 0.400 9.060 1.00 84.81 190 LEU A O 1
ATOM 1556 N N . PHE A 1 191 ? -19.097 1.607 8.532 1.00 87.12 191 PHE A N 1
ATOM 1557 C CA . PHE A 1 191 ? -19.005 1.393 7.085 1.00 87.12 191 PHE A CA 1
ATOM 1558 C C . PHE A 1 191 ? -17.643 1.797 6.490 1.00 87.12 191 PHE A C 1
ATOM 1560 O O . PHE A 1 191 ? -17.147 1.152 5.570 1.00 87.12 191 PHE A O 1
ATOM 1567 N N . ALA A 1 192 ? -16.999 2.833 7.036 1.00 86.50 192 ALA A N 1
ATOM 1568 C CA . ALA A 1 192 ? -15.685 3.276 6.571 1.00 86.50 192 ALA A CA 1
ATOM 1569 C C . ALA A 1 192 ? -14.584 2.215 6.785 1.00 86.50 192 ALA A C 1
ATOM 1571 O O . ALA A 1 192 ? -13.671 2.102 5.970 1.00 86.50 192 ALA A O 1
ATOM 1572 N N . LEU A 1 193 ? -14.684 1.405 7.846 1.00 89.06 193 LEU A N 1
ATOM 1573 C CA . LEU A 1 193 ? -13.754 0.299 8.086 1.00 89.06 193 LEU A CA 1
ATOM 1574 C C . LEU A 1 193 ? -14.030 -0.880 7.141 1.00 89.06 193 LEU A C 1
ATOM 1576 O O . LEU A 1 193 ? -13.091 -1.487 6.626 1.00 89.06 193 LEU A O 1
ATOM 1580 N N . ASP A 1 194 ? -15.305 -1.149 6.841 1.00 89.25 194 ASP A N 1
ATOM 1581 C CA . ASP A 1 194 ? -15.698 -2.152 5.842 1.00 89.25 194 ASP A CA 1
ATOM 1582 C C . ASP A 1 194 ? -15.171 -1.784 4.441 1.00 89.25 194 ASP A C 1
ATOM 1584 O O . ASP A 1 194 ? -14.708 -2.655 3.702 1.00 89.25 194 ASP A O 1
ATOM 1588 N N . GLN A 1 195 ? -15.174 -0.495 4.077 1.00 87.94 195 GLN A N 1
ATOM 1589 C CA . GLN A 1 195 ? -14.577 -0.014 2.825 1.00 87.94 195 GLN A CA 1
ATOM 1590 C C . GLN A 1 195 ? -13.061 -0.250 2.770 1.00 87.94 195 GLN A C 1
ATOM 1592 O O . GLN A 1 195 ? -12.566 -0.771 1.771 1.00 87.94 195 GLN A O 1
ATOM 1597 N N . LEU A 1 196 ? -12.332 0.069 3.846 1.00 90.06 196 LEU A N 1
ATOM 1598 C CA . LEU A 1 196 ? -10.890 -0.196 3.940 1.00 90.06 196 LEU A CA 1
ATOM 1599 C C . LEU A 1 196 ? -10.576 -1.690 3.790 1.00 90.06 196 LEU A C 1
ATOM 1601 O O . LEU A 1 196 ? -9.634 -2.066 3.091 1.00 90.06 196 LEU A O 1
ATOM 1605 N N . LYS A 1 197 ? -11.392 -2.550 4.408 1.00 91.31 197 LYS A N 1
ATOM 1606 C CA . LYS A 1 197 ? -11.253 -4.004 4.293 1.00 91.31 197 LYS A CA 1
ATOM 1607 C C . LYS A 1 197 ? -11.468 -4.492 2.860 1.00 91.31 197 LYS A C 1
ATOM 1609 O O . LYS A 1 197 ? -10.706 -5.337 2.393 1.00 91.31 197 LYS A O 1
ATOM 1614 N N . ARG A 1 198 ? -12.461 -3.946 2.149 1.00 88.38 198 ARG A N 1
ATOM 1615 C CA . ARG A 1 198 ? -12.713 -4.270 0.734 1.00 88.38 198 ARG A CA 1
ATOM 1616 C C . ARG A 1 198 ? -11.550 -3.853 -0.161 1.00 88.38 198 ARG A C 1
ATOM 1618 O O . ARG A 1 198 ? -11.086 -4.681 -0.938 1.00 88.38 198 ARG A O 1
ATOM 1625 N N . LEU A 1 199 ? -11.028 -2.636 0.000 1.00 87.00 199 LEU A N 1
ATOM 1626 C CA . LEU A 1 199 ? -9.863 -2.157 -0.757 1.00 87.00 199 LEU A CA 1
ATOM 1627 C C . LEU A 1 199 ? -8.673 -3.111 -0.586 1.00 87.00 199 LEU A C 1
ATOM 1629 O O . LEU A 1 199 ? -8.102 -3.596 -1.557 1.00 87.00 199 LEU A O 1
ATOM 1633 N N . LEU A 1 200 ? -8.366 -3.486 0.656 1.00 87.38 200 LEU A N 1
ATOM 1634 C CA . LEU A 1 200 ? -7.269 -4.407 0.952 1.00 87.38 200 LEU A CA 1
ATOM 1635 C C . LEU A 1 200 ? -7.502 -5.848 0.477 1.00 87.38 200 LEU A C 1
ATOM 1637 O O . LEU A 1 200 ? -6.533 -6.610 0.394 1.00 87.38 200 LEU A O 1
ATOM 1641 N N . SER A 1 201 ? -8.751 -6.241 0.214 1.00 85.12 201 SER A N 1
ATOM 1642 C CA . SER A 1 201 ? -9.085 -7.583 -0.273 1.00 85.12 201 SER A CA 1
ATOM 1643 C C . SER A 1 201 ? -8.794 -7.760 -1.764 1.00 85.12 201 SER A C 1
ATOM 1645 O O . SER A 1 201 ? -8.372 -8.844 -2.150 1.00 85.12 201 SER A O 1
ATOM 1647 N N . VAL A 1 202 ? -8.928 -6.692 -2.561 1.00 78.81 202 VAL A N 1
ATOM 1648 C CA . VAL A 1 202 ? -8.602 -6.680 -4.001 1.00 78.81 202 VAL A CA 1
ATOM 1649 C C . VAL A 1 202 ? -7.109 -6.914 -4.228 1.00 78.81 202 VAL A C 1
ATOM 1651 O O . VAL A 1 202 ? -6.711 -7.625 -5.138 1.00 78.81 202 VAL A O 1
ATOM 1654 N N . GLU A 1 203 ? -6.277 -6.402 -3.325 1.00 78.06 203 GLU A N 1
ATOM 1655 C CA . GLU A 1 203 ? -4.820 -6.558 -3.357 1.00 78.06 203 GLU A CA 1
ATOM 1656 C C . GLU A 1 203 ? -4.324 -7.946 -2.919 1.00 78.06 203 GLU A C 1
ATOM 1658 O O . GLU A 1 203 ? -3.145 -8.140 -2.601 1.00 78.06 203 GLU A O 1
ATOM 1663 N N . ARG A 1 204 ? -5.223 -8.917 -2.736 1.00 67.69 204 ARG A N 1
ATOM 1664 C CA . ARG A 1 204 ? -4.844 -10.269 -2.333 1.00 67.69 204 ARG A CA 1
ATOM 1665 C C . ARG A 1 204 ? -4.531 -11.076 -3.580 1.00 67.69 204 ARG A C 1
ATOM 1667 O O . ARG A 1 204 ? -5.406 -11.346 -4.383 1.00 67.69 204 ARG A O 1
ATOM 1674 N N . GLU A 1 205 ? -3.279 -11.486 -3.686 1.00 65.00 205 GLU A N 1
ATOM 1675 C CA . GLU A 1 205 ? -2.852 -12.418 -4.719 1.00 65.00 205 GLU A CA 1
ATOM 1676 C C . GLU A 1 205 ? -2.877 -13.846 -4.202 1.00 65.00 205 GLU A C 1
ATOM 1678 O O . GLU A 1 205 ? -2.507 -14.106 -3.050 1.00 65.00 205 GLU A O 1
ATOM 1683 N N . ASP A 1 206 ? -3.294 -14.750 -5.079 1.00 58.19 206 ASP A N 1
ATOM 1684 C CA . ASP A 1 206 ? -3.310 -16.183 -4.839 1.00 58.19 206 ASP A CA 1
ATOM 1685 C C . ASP A 1 206 ? -1.906 -16.785 -5.041 1.00 58.19 206 ASP A C 1
ATOM 1687 O O . ASP A 1 206 ? -1.152 -16.389 -5.934 1.00 58.19 206 ASP A O 1
ATOM 1691 N N . GLY A 1 207 ? -1.542 -17.749 -4.190 1.00 60.31 207 GLY A N 1
ATOM 1692 C CA . GLY A 1 207 ? -0.278 -18.491 -4.252 1.00 60.31 207 GLY A CA 1
ATOM 1693 C C . GLY A 1 207 ? 0.697 -18.223 -3.100 1.00 60.31 207 GLY A C 1
ATOM 1694 O O . GLY A 1 207 ? 0.487 -17.359 -2.248 1.00 60.31 207 GLY A O 1
ATOM 1695 N N . GLU A 1 208 ? 1.781 -19.002 -3.072 1.00 62.53 208 GLU A N 1
ATOM 1696 C CA . GLU A 1 208 ? 2.803 -18.917 -2.023 1.00 62.53 208 GLU A CA 1
ATOM 1697 C C . GLU A 1 208 ? 3.591 -17.597 -2.108 1.00 62.53 208 GLU A C 1
ATOM 1699 O O . GLU A 1 208 ? 4.125 -17.292 -3.187 1.00 62.53 208 GLU A O 1
ATOM 1704 N N . PRO A 1 209 ? 3.721 -16.836 -1.000 1.00 65.00 209 PRO A N 1
ATOM 1705 C CA . PRO A 1 209 ? 4.467 -15.583 -0.968 1.00 65.00 209 PRO A CA 1
ATOM 1706 C C . PRO A 1 209 ? 5.909 -15.745 -1.457 1.00 65.00 209 PRO A C 1
ATOM 1708 O O . PRO A 1 209 ? 6.538 -16.797 -1.299 1.00 65.00 209 PRO A O 1
ATOM 1711 N N . PHE A 1 210 ? 6.485 -14.669 -2.000 1.00 62.72 210 PHE A N 1
ATOM 1712 C CA . PHE A 1 210 ? 7.931 -14.613 -2.211 1.00 62.72 210 PHE A CA 1
ATOM 1713 C C . PHE A 1 210 ? 8.641 -14.909 -0.886 1.00 62.72 210 PHE A C 1
ATOM 1715 O O . PHE A 1 210 ? 8.299 -14.315 0.133 1.00 62.72 210 PHE A O 1
ATOM 1722 N N . THR A 1 211 ? 9.606 -15.828 -0.899 1.00 64.94 211 THR A N 1
ATOM 1723 C CA . THR A 1 211 ? 10.467 -16.133 0.247 1.00 64.94 211 THR A CA 1
ATOM 1724 C C . THR A 1 211 ? 11.892 -15.872 -0.201 1.00 64.94 211 THR A C 1
ATOM 1726 O O . THR A 1 211 ? 12.350 -16.478 -1.169 1.00 64.94 211 THR A O 1
ATOM 1729 N N . TYR A 1 212 ? 12.580 -14.946 0.467 1.00 54.00 212 TYR A N 1
ATOM 1730 C CA . TYR A 1 212 ? 13.991 -14.709 0.191 1.00 54.00 212 TYR A CA 1
ATOM 1731 C C . TYR A 1 212 ? 14.785 -15.978 0.510 1.00 54.00 212 TYR A C 1
ATOM 1733 O O . TYR A 1 212 ? 14.784 -16.436 1.653 1.00 54.00 212 TYR A O 1
ATOM 1741 N N . MET A 1 213 ? 15.452 -16.534 -0.498 1.00 58.34 213 MET A N 1
ATOM 1742 C CA . MET A 1 213 ? 16.446 -17.584 -0.317 1.00 58.34 213 MET A CA 1
ATOM 1743 C C . MET A 1 213 ? 17.822 -16.955 -0.538 1.00 58.34 213 MET A C 1
ATOM 1745 O O . MET A 1 213 ? 18.075 -16.488 -1.652 1.00 58.34 213 MET A O 1
ATOM 1749 N N . PRO A 1 214 ? 18.681 -16.862 0.496 1.00 52.56 214 PRO A N 1
ATOM 1750 C CA . PRO A 1 214 ? 20.077 -16.516 0.274 1.00 52.56 214 PRO A CA 1
ATOM 1751 C C . PRO A 1 214 ? 20.699 -17.594 -0.622 1.00 52.56 214 PRO A C 1
ATOM 1753 O O . PRO A 1 214 ? 20.461 -18.783 -0.399 1.00 52.56 214 PRO A O 1
ATOM 1756 N N . ALA A 1 215 ? 21.406 -17.153 -1.663 1.00 47.59 215 ALA A N 1
ATOM 1757 C CA . ALA A 1 215 ? 22.219 -18.025 -2.506 1.00 47.59 215 ALA A CA 1
ATOM 1758 C C . ALA A 1 215 ? 23.420 -18.574 -1.727 1.00 47.59 215 ALA A C 1
ATOM 1760 O O . ALA A 1 215 ? 23.919 -17.841 -0.840 1.00 47.59 215 ALA A O 1
#

Secondary structure (DSSP, 8-state):
--PPP-PPPPHHHHHHHHHH---HHHHHHHHHHHHHHHHHHHHHHHHHHHHHHHHHH-GGGGSTTHHHHHHHHHHHHHHHHH--SS-----PPTT-HHHHHHHHHHHHHHHSPPPSS-----SSPPP--PPPHHHHHHHHHHH--TT-SS--HHHHHHHHHHHIIIIIHHHHHHHHHHHHHHHHTTT---HHHHHHHHHHHHT---SPPP-----

pLDDT: mean 77.87, std 14.13, range [39.75, 94.69]

Foldseek 3Di:
DDDPDAQAQAPVNLVVCLVVDPDPLSLLLSLLLVVLLVLLVVLLVLLVVLVVVVCVVPVVCVVLCPLSVVLNVLSVVLCVRNPHPDDPVPVDDPPDPVNVVVVVVVVVVVVDPDDPDPPCPPPDSPDRDHDAQVNLVVQCVVQPDPDDPHRDNSSSSSSSSLCSLPPSLVSQLVSLVSSQVSQVVVVDDRVSSVVSNVSSVVSDDDDDGRDDDDD

Organism: NCBI:txid488732

Radius of gyration: 21.06 Å; chains: 1; bounding box: 51×53×59 Å